Protein AF-A0A518ENL0-F1 (afdb_monomer)

Mean predicted aligned error: 11.36 Å

Foldseek 3Di:
DDDDDDDDDDPPDDDPPDPPLPPPPPPPDDDDDDDDDDPDDDPDPPDAFDDAAADDAPPDPPQFQKAWLNFTQGVVQLVLLLVVLCLQPVPDDSLVSSLVSCVFWRLLLRLLCSVDVPLAVVQVVVVVVQVVCCVVPVDGDPPFAAWDKWKFFCSTVNSVVNSQVQPDDAQDKGDWDGGRQWIKIKGWHDWPADVPGHDHRGIMTIITMTTRGSDDPVCSVVSSVVSLQPTRMYGNDPVCVSSHPVSSVGHDDPPPD

pLDDT: mean 81.44, std 22.87, range [29.78, 98.56]

Solvent-accessible surface area (backbone atoms only — not comparable to full-atom values): 15511 Å² total; per-residue (Å²): 137,83,86,83,79,85,78,83,79,81,86,83,82,81,82,90,72,82,78,81,72,70,74,80,72,82,77,83,75,84,83,78,92,82,90,78,93,67,99,76,71,74,82,76,79,86,68,79,62,68,80,72,47,74,55,66,85,82,77,60,63,91,54,34,33,29,28,41,56,82,37,76,41,46,46,64,67,25,55,68,39,25,64,58,37,39,60,66,47,67,87,57,52,72,63,54,23,36,29,50,26,30,66,75,46,48,47,43,28,47,29,27,44,49,74,40,57,66,43,41,50,54,23,43,58,49,45,50,52,46,53,50,40,33,72,75,71,72,45,76,56,95,84,52,61,72,75,46,76,35,66,35,28,45,80,65,52,30,63,68,58,44,59,57,49,76,80,54,60,68,75,39,69,57,67,87,40,81,45,67,34,25,32,31,38,34,31,37,64,44,64,75,67,58,96,90,58,77,90,52,68,79,43,36,37,30,34,41,33,34,60,34,61,43,45,61,80,96,50,36,67,63,52,23,51,50,33,52,62,65,44,58,52,36,46,54,30,76,89,44,54,86,44,54,57,61,68,62,65,55,41,80,68,79,92,76,120

Sequence (257 aa):
MQETTPRTQDSSAMNRLTSRWIAAGALFAAAGLGGCDDPHAPKASSKSPSPIVRVAPGTYPDDVAFTIGGMPVHKSAIDEFVPLMKLIDPHLSEASHRRAALANVVLPMVAGAALDPEAREQAFQKAQRVLAAVRETGEFPEDAPEANYLTGTWKEVGLIPFKASMEMEPGTYSDLHESPAAWTFFKLIATNVEDGETFTPRTEITIQRYDIPYLPDEASQDLIQSAIDTLPVEIADEAWEHIIPPIVLYKPNPSQQ

Radius of gyration: 23.04 Å; Cα contacts (8 Å, |Δi|>4): 351; chains: 1; bounding box: 73×42×91 Å

Nearest PDB structures (foldseek):
  6zm9-assembly1_A  TM=2.511E-01  e=6.686E-01  unidentified
  8xaw-assembly1_D  TM=3.948E-01  e=3.084E+00  Escherichia coli

Secondary structure (DSSP, 8-state):
----PPPP------------------------------TT-------PPPPPEEPPTTSS-TTEEEEETTEEEEHHHHHTTHHHHHHH-TTS-HHHHHHHHIIIIIHHHHHHHHH-HHHHHHHHHHHHHHHHHHHHHS---TTPPPPEEEEESHHHH-HHHHHHHTT--TTPBP--EEETTEEEEEEEEEESPPTTPPP-TT--EEEEEEEEESS-GGGHHHHHHHHHHHS-EEES-GGGTTTS-HHHHSPPPSTT-

Organism: NCBI:txid2528018

Structure (mmCIF, N/CA/C/O backbone):
data_AF-A0A518ENL0-F1
#
_entry.id   AF-A0A518ENL0-F1
#
loop_
_atom_site.group_PDB
_atom_site.id
_atom_site.type_symbol
_atom_site.label_atom_id
_atom_site.label_alt_id
_atom_site.label_comp_id
_atom_site.label_asym_id
_atom_site.label_entity_id
_atom_site.label_seq_id
_atom_site.pdbx_PDB_ins_code
_atom_site.Cartn_x
_atom_site.Cartn_y
_atom_site.Cartn_z
_atom_site.occupancy
_atom_site.B_iso_or_equiv
_atom_site.auth_seq_id
_atom_site.auth_comp_id
_atom_site.auth_asym_id
_atom_site.auth_atom_id
_atom_site.pdbx_PDB_model_num
ATOM 1 N N . MET A 1 1 ? -14.367 -7.391 62.646 1.00 40.69 1 MET A N 1
ATOM 2 C CA . MET A 1 1 ? -13.126 -8.096 62.269 1.00 40.69 1 MET A CA 1
ATOM 3 C C . MET A 1 1 ? -13.349 -8.707 60.896 1.00 40.69 1 MET A C 1
ATOM 5 O O . MET A 1 1 ? -14.236 -9.534 60.770 1.00 40.69 1 MET A O 1
ATOM 9 N N . GLN A 1 2 ? -12.565 -8.223 59.929 1.00 38.97 2 GLN A N 1
ATOM 10 C CA . GLN A 1 2 ? -12.300 -8.739 58.576 1.00 38.97 2 GLN A CA 1
ATOM 11 C C . GLN A 1 2 ? -13.466 -8.799 57.570 1.00 38.97 2 GLN A C 1
ATOM 13 O O . GLN A 1 2 ? -14.134 -9.813 57.397 1.00 38.97 2 GLN A O 1
ATOM 18 N N . GLU A 1 3 ? -13.610 -7.682 56.849 1.00 38.81 3 GLU A N 1
ATOM 19 C CA . GLU A 1 3 ? -14.135 -7.607 55.482 1.00 38.81 3 GLU A CA 1
ATOM 20 C C . GLU A 1 3 ? -13.213 -8.385 54.529 1.00 38.81 3 GLU A C 1
ATOM 22 O O . GLU A 1 3 ? -11.989 -8.260 54.588 1.00 38.81 3 GLU A O 1
ATOM 27 N N . THR A 1 4 ? -13.800 -9.202 53.657 1.00 47.84 4 THR A N 1
ATOM 28 C CA . THR A 1 4 ? -13.099 -9.929 52.593 1.00 47.84 4 THR A CA 1
ATOM 29 C C . THR A 1 4 ? -13.429 -9.277 51.256 1.00 47.84 4 THR A C 1
ATOM 31 O O . THR A 1 4 ? -14.511 -9.453 50.704 1.00 47.84 4 THR A O 1
ATOM 34 N N . THR A 1 5 ? -12.488 -8.491 50.743 1.00 50.72 5 THR A N 1
ATOM 35 C CA . THR A 1 5 ? -12.541 -7.892 49.406 1.00 50.72 5 THR A CA 1
ATOM 36 C C . THR A 1 5 ? -12.158 -8.941 48.354 1.00 50.72 5 THR A C 1
ATOM 38 O O . THR A 1 5 ? -11.143 -9.622 48.535 1.00 50.72 5 THR A O 1
ATOM 41 N N . PRO A 1 6 ? -12.904 -9.093 47.244 1.00 48.06 6 PRO A N 1
ATOM 42 C CA . PRO A 1 6 ? -12.490 -9.958 46.152 1.00 48.06 6 PRO A CA 1
ATOM 43 C C . PRO A 1 6 ? -11.353 -9.312 45.352 1.00 48.06 6 PRO A C 1
ATOM 45 O O . PRO A 1 6 ? -11.349 -8.122 45.041 1.00 48.06 6 PRO A O 1
ATOM 48 N N . ARG A 1 7 ? -10.363 -10.150 45.063 1.00 39.31 7 ARG A N 1
ATOM 49 C CA . ARG A 1 7 ? -9.103 -9.864 44.384 1.00 39.31 7 ARG A CA 1
ATOM 50 C C . ARG A 1 7 ? -9.364 -9.640 42.892 1.00 39.31 7 ARG A C 1
ATOM 52 O O . ARG A 1 7 ? -9.796 -10.563 42.208 1.00 39.31 7 ARG A O 1
ATOM 59 N N . THR A 1 8 ? -9.086 -8.435 42.402 1.00 37.28 8 THR A N 1
ATOM 60 C CA . THR A 1 8 ? -9.062 -8.104 40.972 1.00 37.28 8 THR A CA 1
ATOM 61 C C . THR A 1 8 ? -8.064 -9.019 40.268 1.00 37.28 8 THR A C 1
ATOM 63 O O . THR A 1 8 ? -6.883 -9.052 40.618 1.00 37.28 8 THR A O 1
ATOM 66 N N . GLN A 1 9 ? -8.563 -9.815 39.327 1.00 37.91 9 GLN A N 1
ATOM 67 C CA . GLN A 1 9 ? -7.768 -10.739 38.536 1.00 37.91 9 GLN A CA 1
ATOM 68 C C . GLN A 1 9 ? -7.135 -9.954 37.383 1.00 37.91 9 GLN A C 1
ATOM 70 O O . GLN A 1 9 ? -7.815 -9.434 36.501 1.00 37.91 9 GLN A O 1
ATOM 75 N N . ASP A 1 10 ? -5.820 -9.823 37.479 1.00 31.58 10 ASP A N 1
ATOM 76 C CA . ASP A 1 10 ? -4.920 -9.154 36.552 1.00 31.58 10 ASP A CA 1
ATOM 77 C C . ASP A 1 10 ? -5.032 -9.797 35.157 1.00 31.58 10 ASP A C 1
ATOM 79 O O . ASP A 1 10 ? -4.588 -10.926 34.936 1.00 31.58 10 ASP A O 1
ATOM 83 N N . SER A 1 11 ? -5.690 -9.106 34.222 1.00 36.12 11 SER A N 1
ATOM 84 C CA . SER A 1 11 ? -5.821 -9.514 32.816 1.00 36.12 11 SER A CA 1
ATOM 85 C C . SER A 1 11 ? -4.594 -9.053 32.031 1.00 36.12 11 SER A C 1
ATOM 87 O O . SER A 1 11 ? -4.683 -8.269 31.094 1.00 36.12 11 SER A O 1
ATOM 89 N N . SER A 1 12 ? -3.428 -9.540 32.448 1.00 33.47 12 SER A N 1
ATOM 90 C CA . SER A 1 12 ? -2.136 -9.281 31.811 1.00 33.47 12 SER A CA 1
ATOM 91 C C . SER A 1 12 ? -1.636 -10.553 31.122 1.00 33.47 12 SER A C 1
ATOM 93 O O . SER A 1 12 ? -0.574 -11.077 31.447 1.00 33.47 12 SER A O 1
ATOM 95 N N . ALA A 1 13 ? -2.430 -11.104 30.202 1.00 38.38 13 ALA A N 1
ATOM 96 C CA . ALA A 1 13 ? -2.022 -12.221 29.351 1.00 38.38 13 ALA A CA 1
ATOM 97 C C . ALA A 1 13 ? -2.886 -12.282 28.083 1.00 38.38 13 ALA A C 1
ATOM 99 O O . ALA A 1 13 ? -3.794 -13.098 27.985 1.00 38.38 13 ALA A O 1
ATOM 100 N N . MET A 1 14 ? -2.600 -11.428 27.098 1.00 32.19 14 MET A N 1
ATOM 101 C CA . MET A 1 14 ? -3.102 -11.611 25.735 1.00 32.19 14 MET A CA 1
ATOM 102 C C . MET A 1 14 ? -1.988 -11.337 24.722 1.00 32.19 14 MET A C 1
ATOM 104 O O . MET A 1 14 ? -1.491 -10.225 24.580 1.00 32.19 14 MET A O 1
ATOM 108 N N . ASN A 1 15 ? -1.587 -12.435 24.081 1.00 30.59 15 ASN A N 1
ATOM 109 C CA . ASN A 1 15 ? -1.079 -12.567 22.720 1.00 30.59 15 ASN A CA 1
ATOM 110 C C . ASN A 1 15 ? 0.058 -11.639 22.281 1.00 30.59 15 ASN A C 1
ATOM 112 O O . ASN A 1 15 ? -0.114 -10.717 21.493 1.00 30.59 15 ASN A O 1
ATOM 116 N N . ARG A 1 16 ? 1.281 -12.028 22.658 1.00 32.41 16 ARG A N 1
ATOM 117 C CA . ARG A 1 16 ? 2.468 -11.764 21.834 1.00 32.41 16 ARG A CA 1
ATOM 118 C C . ARG A 1 16 ? 2.517 -12.786 20.695 1.00 32.41 16 ARG A C 1
ATOM 120 O O . ARG A 1 16 ? 3.258 -13.761 20.776 1.00 32.41 16 ARG A O 1
ATOM 127 N N . LEU A 1 17 ? 1.717 -12.569 19.654 1.00 32.25 17 LEU A N 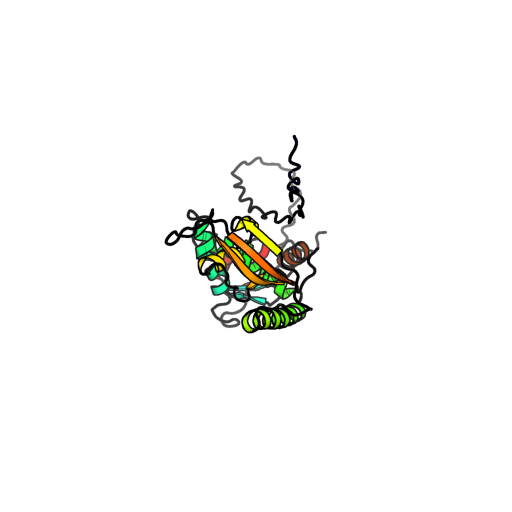1
ATOM 128 C CA . LEU A 1 17 ? 1.974 -13.141 18.334 1.00 32.25 17 LEU A CA 1
ATOM 129 C C . LEU A 1 17 ? 2.800 -12.117 17.560 1.00 32.25 17 LEU A C 1
ATOM 131 O O . LEU A 1 17 ? 2.354 -11.030 17.205 1.00 32.25 17 LEU A O 1
ATOM 135 N N . THR A 1 18 ? 4.075 -12.449 17.425 1.00 33.50 18 THR A N 1
ATOM 136 C CA . THR A 1 18 ? 5.112 -11.672 16.763 1.00 33.50 18 THR A CA 1
ATOM 137 C C . THR A 1 18 ? 4.803 -11.517 15.276 1.00 33.50 18 THR A C 1
ATOM 139 O O . THR A 1 18 ? 5.202 -12.358 14.473 1.00 33.50 18 THR A O 1
ATOM 142 N N . SER A 1 19 ? 4.137 -10.424 14.904 1.00 31.02 19 SER A N 1
ATOM 143 C CA . SER A 1 19 ? 4.090 -9.959 13.517 1.00 31.02 19 SER A CA 1
ATOM 144 C C . SER A 1 19 ? 5.464 -9.403 13.154 1.00 31.02 19 SER A C 1
ATOM 146 O O . SER A 1 19 ? 5.821 -8.280 13.507 1.00 31.02 19 SER A O 1
ATOM 148 N N . ARG A 1 20 ? 6.283 -10.233 12.504 1.00 33.94 20 ARG A N 1
ATOM 149 C CA . ARG A 1 20 ? 7.574 -9.838 11.935 1.00 33.94 20 ARG A CA 1
ATOM 150 C C . ARG A 1 20 ? 7.341 -9.021 10.661 1.00 33.94 20 ARG A C 1
ATOM 152 O O . ARG A 1 20 ? 7.624 -9.481 9.565 1.00 33.94 20 ARG A O 1
ATOM 159 N N . TRP A 1 21 ? 6.886 -7.784 10.815 1.00 33.81 21 TRP A N 1
ATOM 160 C CA . TRP A 1 21 ? 7.149 -6.743 9.825 1.00 33.81 21 TRP A CA 1
ATOM 161 C C . TRP A 1 21 ? 8.566 -6.230 10.082 1.00 33.81 21 TRP A C 1
ATOM 163 O O . TRP A 1 21 ? 8.778 -5.214 10.738 1.00 33.81 21 TRP A O 1
ATOM 173 N N . ILE A 1 22 ? 9.575 -6.984 9.635 1.00 33.97 22 ILE A N 1
ATOM 174 C CA . ILE A 1 22 ? 10.903 -6.393 9.481 1.00 33.97 22 ILE A CA 1
ATOM 175 C C . ILE A 1 22 ? 10.785 -5.505 8.252 1.00 33.97 22 ILE A C 1
ATOM 177 O O . ILE A 1 22 ? 10.769 -5.991 7.126 1.00 33.97 22 ILE A O 1
ATOM 181 N N . ALA A 1 23 ? 10.663 -4.200 8.496 1.00 36.94 23 ALA A N 1
ATOM 182 C CA . ALA A 1 23 ? 10.926 -3.185 7.497 1.00 36.94 23 ALA A CA 1
ATOM 183 C C . ALA A 1 23 ? 12.228 -3.568 6.785 1.00 36.94 23 ALA A C 1
ATOM 185 O O . ALA A 1 23 ? 13.292 -3.591 7.412 1.00 36.94 23 ALA A O 1
ATOM 186 N N . ALA A 1 24 ? 12.137 -3.921 5.503 1.00 33.72 24 ALA A N 1
ATOM 187 C CA . ALA A 1 24 ? 13.297 -4.070 4.648 1.00 33.72 24 ALA A CA 1
ATOM 188 C C . ALA A 1 24 ? 13.966 -2.694 4.594 1.00 33.72 24 ALA A C 1
ATOM 190 O O . ALA A 1 24 ? 13.568 -1.803 3.848 1.00 33.72 24 ALA A O 1
ATOM 191 N N . GLY A 1 25 ? 14.925 -2.485 5.496 1.00 29.78 25 GLY A N 1
ATOM 192 C CA . GLY A 1 25 ? 15.725 -1.282 5.550 1.00 29.78 25 GLY A CA 1
ATOM 193 C C . GLY A 1 25 ? 16.429 -1.134 4.214 1.00 29.78 25 GLY A C 1
ATOM 194 O O . GLY A 1 25 ? 17.298 -1.937 3.878 1.00 29.78 25 GLY A O 1
ATOM 195 N N . ALA A 1 26 ? 16.049 -0.106 3.459 1.00 35.41 26 ALA A N 1
ATOM 196 C CA . ALA A 1 26 ? 16.799 0.354 2.308 1.00 35.41 26 ALA A CA 1
ATOM 197 C C . ALA A 1 26 ? 18.189 0.791 2.793 1.00 35.41 26 ALA A C 1
ATOM 199 O O . ALA A 1 26 ? 18.403 1.920 3.237 1.00 35.41 26 ALA A O 1
ATOM 200 N N . LEU A 1 27 ? 19.135 -0.145 2.758 1.00 33.25 27 LEU A N 1
ATOM 201 C CA . LEU A 1 27 ? 20.534 0.084 3.066 1.00 33.25 27 LEU A CA 1
ATOM 202 C C . LEU A 1 27 ? 21.160 0.827 1.876 1.00 33.25 27 LEU A C 1
ATOM 204 O O . LEU A 1 27 ? 21.750 0.227 0.982 1.00 33.25 27 LEU A O 1
ATOM 208 N N . PHE A 1 28 ? 21.024 2.153 1.840 1.00 35.75 28 PHE A N 1
ATOM 209 C CA . PHE A 1 28 ? 21.857 2.992 0.979 1.00 35.75 28 PHE A CA 1
ATOM 210 C C . PHE A 1 28 ? 23.265 3.065 1.584 1.00 35.75 28 PHE A C 1
ATOM 212 O O . PHE A 1 28 ? 23.610 4.000 2.304 1.00 35.75 28 PHE A O 1
ATOM 219 N N . ALA A 1 29 ? 24.085 2.049 1.314 1.00 35.34 29 ALA A N 1
ATOM 220 C CA . ALA A 1 29 ? 25.513 2.099 1.588 1.00 35.34 29 ALA A CA 1
ATOM 221 C C . ALA A 1 29 ? 26.220 2.852 0.453 1.00 35.34 29 ALA A C 1
ATOM 223 O O . ALA A 1 29 ? 26.358 2.360 -0.666 1.00 35.34 29 ALA A O 1
ATOM 224 N N . ALA A 1 30 ? 26.676 4.064 0.761 1.00 44.31 30 ALA A N 1
ATOM 225 C CA . ALA A 1 30 ? 27.671 4.774 -0.023 1.00 44.31 30 ALA A CA 1
ATOM 226 C C . ALA A 1 30 ? 29.001 4.000 0.029 1.00 44.31 30 ALA A C 1
ATOM 228 O O . ALA A 1 30 ? 29.606 3.884 1.094 1.00 44.31 30 ALA A O 1
ATOM 229 N N . ALA A 1 31 ? 29.469 3.486 -1.110 1.00 40.59 31 ALA A N 1
ATOM 230 C CA . ALA A 1 31 ? 30.818 2.943 -1.244 1.00 40.59 31 ALA A CA 1
ATOM 231 C C . ALA A 1 31 ? 31.692 3.945 -2.002 1.00 40.59 31 ALA A C 1
ATOM 233 O O . ALA A 1 31 ? 31.536 4.168 -3.203 1.00 40.59 31 ALA A O 1
ATOM 234 N N . GLY A 1 32 ? 32.583 4.580 -1.243 1.00 34.50 32 GLY A N 1
ATOM 235 C CA . GLY A 1 32 ? 33.645 5.434 -1.740 1.00 34.50 32 GLY A CA 1
ATOM 236 C C . GLY A 1 32 ? 34.821 4.646 -2.324 1.00 34.50 32 GLY A C 1
ATOM 237 O O . GLY A 1 32 ? 35.101 3.510 -1.956 1.00 34.50 32 GLY A O 1
ATOM 238 N N . LEU A 1 33 ? 35.487 5.341 -3.239 1.00 44.50 33 LEU A N 1
ATOM 239 C CA . LEU A 1 33 ? 36.811 5.149 -3.828 1.00 44.50 33 LEU A CA 1
ATOM 240 C C . LEU A 1 33 ? 37.842 4.405 -2.955 1.00 44.50 33 LEU A C 1
ATOM 242 O O . LEU A 1 33 ? 38.143 4.819 -1.838 1.00 44.50 33 LEU A O 1
ATOM 246 N N . GLY A 1 34 ? 38.491 3.402 -3.552 1.00 36.75 34 GLY A N 1
ATOM 247 C CA . GLY A 1 34 ? 39.720 2.784 -3.052 1.00 36.75 34 GLY A CA 1
ATOM 248 C C . GLY A 1 34 ? 40.232 1.727 -4.030 1.00 36.75 34 GLY A C 1
ATOM 249 O O . GLY A 1 34 ? 39.756 0.598 -4.023 1.00 36.75 34 GLY A O 1
ATOM 250 N N . GLY A 1 35 ? 41.157 2.112 -4.912 1.00 40.16 35 GLY A N 1
ATOM 251 C CA . GLY A 1 35 ? 41.806 1.208 -5.862 1.00 40.16 35 GLY A CA 1
ATOM 252 C C . GLY A 1 35 ? 42.997 0.462 -5.258 1.00 40.16 35 GLY A C 1
ATOM 253 O O . GLY A 1 35 ? 43.757 1.044 -4.489 1.00 40.16 35 GLY A O 1
ATOM 254 N N . CYS A 1 36 ? 43.178 -0.787 -5.689 1.00 43.09 36 CYS A N 1
ATOM 255 C CA . CYS A 1 36 ? 44.455 -1.495 -5.783 1.00 43.09 36 CYS A CA 1
ATOM 256 C C . CYS A 1 36 ? 44.376 -2.425 -7.008 1.00 43.09 36 CYS A C 1
ATOM 258 O O . CYS A 1 36 ? 43.459 -3.238 -7.102 1.00 43.09 36 CYS A O 1
ATOM 260 N N . ASP A 1 37 ? 45.310 -2.255 -7.947 1.00 43.34 37 ASP A N 1
ATOM 261 C CA . ASP A 1 37 ? 45.511 -3.101 -9.129 1.00 43.34 37 ASP A CA 1
ATOM 262 C C . ASP A 1 37 ? 45.911 -4.527 -8.725 1.00 43.34 37 ASP A C 1
ATOM 264 O O . ASP A 1 37 ? 46.904 -4.716 -8.021 1.00 43.34 37 ASP A O 1
ATOM 268 N N . ASP A 1 38 ? 45.176 -5.525 -9.222 1.00 50.84 38 ASP A N 1
ATOM 269 C CA . ASP A 1 38 ? 45.493 -6.947 -9.072 1.00 50.84 38 ASP A CA 1
ATOM 270 C C . ASP A 1 38 ? 45.633 -7.595 -10.473 1.00 50.84 38 ASP A C 1
ATOM 272 O O . ASP A 1 38 ? 44.644 -7.698 -11.209 1.00 50.84 38 ASP A O 1
ATOM 276 N N . PRO A 1 39 ? 46.842 -8.006 -10.914 1.00 50.78 39 PRO A N 1
ATOM 277 C CA . PRO A 1 39 ? 47.103 -8.429 -12.295 1.00 50.78 39 PRO A CA 1
ATOM 278 C C . PRO A 1 39 ? 46.684 -9.879 -12.618 1.00 50.78 39 PRO A C 1
ATOM 280 O O . PRO A 1 39 ? 47.045 -10.403 -13.674 1.00 50.78 39 PRO A O 1
ATOM 283 N N . HIS A 1 40 ? 45.899 -10.536 -11.757 1.00 48.25 40 HIS A N 1
ATOM 284 C CA . HIS A 1 40 ? 45.418 -11.911 -11.966 1.00 48.25 40 HIS A CA 1
ATOM 285 C C . HIS A 1 40 ? 43.889 -12.074 -11.958 1.00 48.25 40 HIS A C 1
ATOM 287 O O . HIS A 1 40 ? 43.385 -13.183 -11.772 1.00 48.25 40 HIS A O 1
ATOM 293 N N . ALA A 1 41 ? 43.136 -11.007 -12.242 1.00 45.94 41 ALA A N 1
ATOM 294 C CA . ALA A 1 41 ? 41.683 -11.089 -12.356 1.00 45.94 41 ALA A CA 1
ATOM 295 C C . ALA A 1 41 ? 41.249 -12.100 -13.450 1.00 45.94 41 ALA A C 1
ATOM 297 O O . ALA A 1 41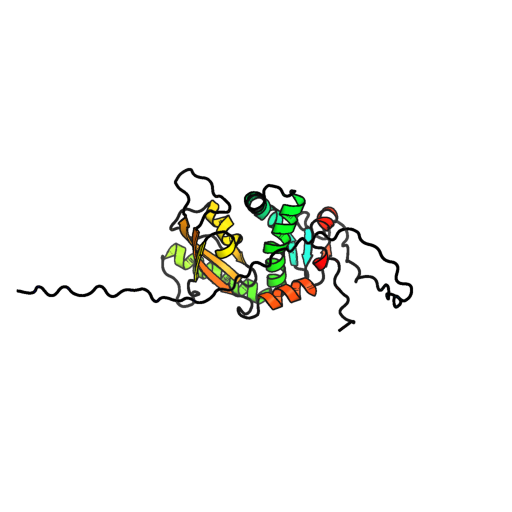 ? 41.628 -11.950 -14.621 1.00 45.94 41 ALA A O 1
ATOM 298 N N . PRO A 1 42 ? 40.446 -13.134 -13.119 1.00 45.75 42 PRO A N 1
ATOM 299 C CA . PRO A 1 42 ? 39.854 -14.008 -14.123 1.00 45.75 42 PRO A CA 1
ATOM 300 C C . PRO A 1 42 ? 38.993 -13.158 -15.058 1.00 45.75 42 PRO A C 1
ATOM 302 O O . PRO A 1 42 ? 38.242 -12.297 -14.603 1.00 45.75 42 PRO A O 1
ATOM 305 N N . LYS A 1 43 ? 39.126 -13.383 -16.372 1.00 40.19 43 LYS A N 1
ATOM 306 C CA . LYS A 1 43 ? 38.379 -12.666 -17.415 1.00 40.19 43 LYS A CA 1
ATOM 307 C C . LYS A 1 43 ? 36.896 -12.617 -17.046 1.00 40.19 43 LYS A C 1
ATOM 309 O O . LYS A 1 43 ? 36.198 -13.622 -17.180 1.00 40.19 43 LYS A O 1
ATOM 314 N N . ALA A 1 44 ? 36.434 -11.447 -16.609 1.00 38.97 44 ALA A N 1
ATOM 315 C CA . ALA A 1 44 ? 35.024 -11.166 -16.428 1.00 38.97 44 ALA A CA 1
ATOM 316 C C . ALA A 1 44 ? 34.338 -11.443 -17.767 1.00 38.97 44 ALA A C 1
ATOM 318 O O . ALA A 1 44 ? 34.595 -10.773 -18.771 1.00 38.97 44 ALA A O 1
ATOM 319 N N . SER A 1 45 ? 33.525 -12.498 -17.805 1.00 37.66 45 SER A N 1
ATOM 320 C CA . SER A 1 45 ? 32.646 -12.764 -18.931 1.00 37.66 45 SER A CA 1
ATOM 321 C C . SER A 1 45 ? 31.628 -11.630 -18.949 1.00 37.66 45 SER A C 1
ATOM 323 O O . SER A 1 45 ? 30.639 -11.658 -18.224 1.00 37.66 45 SER A O 1
ATOM 325 N N . SER A 1 46 ? 31.933 -10.593 -19.729 1.00 40.56 46 SER A N 1
ATOM 326 C CA . SER A 1 46 ? 31.003 -9.535 -20.105 1.00 40.56 46 SER A CA 1
ATOM 327 C C . SER A 1 46 ? 29.857 -10.186 -20.873 1.00 40.56 46 SER A C 1
ATOM 329 O O . SER A 1 46 ? 29.935 -10.403 -22.083 1.00 40.56 46 SER A O 1
ATOM 331 N N . LYS A 1 47 ? 28.827 -10.609 -20.146 1.00 43.56 47 LYS A N 1
ATOM 332 C CA . LYS A 1 47 ? 27.547 -11.011 -20.713 1.00 43.56 47 LYS A CA 1
ATOM 333 C C . LYS A 1 47 ? 26.551 -9.935 -20.338 1.00 43.56 47 LYS A C 1
ATOM 335 O O . LYS A 1 47 ? 26.281 -9.713 -19.161 1.00 43.56 47 LYS A O 1
ATOM 340 N N . SER A 1 48 ? 26.084 -9.242 -21.367 1.00 42.91 48 SER A N 1
ATOM 341 C CA . SER A 1 48 ? 25.133 -8.149 -21.266 1.00 42.91 48 SER A CA 1
ATOM 342 C C . SER A 1 48 ? 23.865 -8.595 -20.526 1.00 42.91 48 SER A C 1
ATOM 344 O O . SER A 1 48 ? 23.416 -9.726 -20.742 1.00 42.91 48 SER A O 1
ATOM 346 N N . PRO A 1 49 ? 23.294 -7.734 -19.664 1.00 45.56 49 PRO A N 1
ATOM 347 C CA . PRO A 1 49 ? 21.986 -7.978 -19.066 1.00 45.56 49 PRO A CA 1
ATOM 348 C C . PRO A 1 49 ? 20.948 -8.225 -20.167 1.00 45.56 49 PRO A C 1
ATOM 350 O O . PRO A 1 49 ? 21.091 -7.715 -21.284 1.00 45.56 49 PRO A O 1
ATOM 353 N N . SER A 1 50 ? 19.927 -9.033 -19.864 1.00 48.22 50 SER A N 1
ATOM 354 C CA . SER A 1 50 ? 18.803 -9.267 -20.776 1.00 48.22 50 SER A CA 1
ATOM 355 C C . SER A 1 50 ? 18.257 -7.925 -21.284 1.00 48.22 50 SER A C 1
ATOM 357 O O . SER A 1 50 ? 18.145 -6.988 -20.491 1.00 48.22 50 SER A O 1
ATOM 359 N N . PRO A 1 51 ? 17.965 -7.791 -22.590 1.00 51.81 51 PRO A N 1
ATOM 360 C CA . PRO A 1 51 ? 17.588 -6.507 -23.159 1.00 51.81 51 PRO A CA 1
ATOM 361 C C . PRO A 1 51 ? 16.274 -6.025 -22.542 1.00 51.81 51 PRO A C 1
ATOM 363 O O . PRO A 1 51 ? 15.268 -6.730 -22.583 1.00 51.81 51 PRO A O 1
ATOM 366 N N . ILE A 1 52 ? 16.296 -4.811 -21.992 1.00 58.09 52 ILE A N 1
ATOM 367 C CA . ILE A 1 52 ? 15.088 -4.074 -21.621 1.00 58.09 52 ILE A CA 1
ATOM 368 C C . ILE A 1 52 ? 14.262 -3.900 -22.898 1.00 58.09 52 ILE A C 1
ATOM 370 O O . ILE A 1 52 ? 14.745 -3.323 -23.877 1.00 58.09 52 ILE A O 1
ATOM 374 N N . VAL A 1 53 ? 13.029 -4.405 -22.903 1.00 66.06 53 VAL A N 1
ATOM 375 C CA . VAL A 1 53 ? 12.110 -4.205 -24.025 1.00 66.06 53 VAL A CA 1
ATOM 376 C C . VAL A 1 53 ? 11.510 -2.810 -23.883 1.00 66.06 53 VAL A C 1
ATOM 378 O O . VAL A 1 53 ? 10.739 -2.532 -22.966 1.00 66.06 53 VAL A O 1
ATOM 381 N N . ARG A 1 54 ? 11.914 -1.907 -24.778 1.00 67.81 54 ARG A N 1
ATOM 382 C CA . ARG A 1 54 ? 11.296 -0.587 -24.933 1.00 67.81 54 ARG A CA 1
ATOM 383 C C . ARG A 1 54 ? 10.162 -0.717 -25.933 1.00 67.81 54 ARG A C 1
ATOM 385 O O . ARG A 1 54 ? 10.375 -1.205 -27.044 1.00 67.81 54 ARG A O 1
ATOM 392 N N . VAL A 1 55 ? 8.970 -0.303 -25.534 1.00 70.00 55 VAL A N 1
ATOM 393 C CA . VAL A 1 55 ? 7.784 -0.389 -26.387 1.00 70.00 55 VAL A CA 1
ATOM 394 C C . VAL A 1 55 ? 7.599 0.938 -27.121 1.00 70.00 55 VAL A C 1
ATOM 396 O O . VAL A 1 55 ? 7.980 1.995 -26.622 1.00 70.00 55 VAL A O 1
ATOM 399 N N . ALA A 1 56 ? 7.064 0.895 -28.343 1.00 60.59 56 ALA A N 1
ATOM 400 C CA . ALA A 1 56 ? 6.843 2.103 -29.130 1.00 60.59 56 ALA A CA 1
ATOM 401 C C . ALA A 1 56 ? 5.872 3.072 -28.410 1.00 60.59 56 ALA A C 1
ATOM 403 O O . ALA A 1 56 ? 4.867 2.607 -27.849 1.00 60.59 56 ALA A O 1
ATOM 404 N N . PRO A 1 57 ? 6.118 4.399 -28.465 1.00 58.44 57 PRO A N 1
ATOM 405 C CA . PRO A 1 57 ? 5.212 5.402 -27.904 1.00 58.44 57 PRO A CA 1
ATOM 406 C C . PRO A 1 57 ? 3.771 5.224 -28.408 1.00 58.44 57 PRO A C 1
ATOM 408 O O . PRO A 1 57 ? 3.556 5.015 -29.602 1.00 58.44 57 PRO A O 1
ATOM 411 N N . GLY A 1 58 ? 2.788 5.310 -27.504 1.00 61.19 58 GLY A N 1
ATOM 412 C CA . GLY A 1 58 ? 1.357 5.154 -27.815 1.00 61.19 58 GLY A CA 1
ATOM 413 C C . GLY A 1 58 ? 0.797 3.731 -27.680 1.00 61.19 58 GLY A C 1
ATOM 414 O O . GLY A 1 58 ? -0.380 3.520 -27.959 1.00 61.19 58 GLY A O 1
ATOM 415 N N . THR A 1 59 ? 1.607 2.759 -27.245 1.00 75.56 59 THR A N 1
ATOM 416 C CA . THR A 1 59 ? 1.129 1.388 -26.966 1.00 75.56 59 THR A CA 1
ATOM 417 C C . THR A 1 59 ? 0.376 1.290 -25.636 1.00 75.56 59 THR A C 1
ATOM 419 O O . THR A 1 59 ? -0.565 0.511 -25.511 1.00 75.56 59 THR A O 1
ATOM 422 N N . TYR A 1 60 ? 0.759 2.112 -24.658 1.00 84.06 60 TYR A N 1
ATOM 423 C CA . TYR A 1 60 ? 0.124 2.197 -23.346 1.00 84.06 60 TYR A CA 1
ATOM 424 C C . TYR A 1 60 ? -0.500 3.586 -23.137 1.00 84.06 60 TYR A C 1
ATOM 426 O O . TYR A 1 60 ? -0.044 4.547 -23.763 1.00 84.06 60 TYR A O 1
ATOM 434 N N . PRO A 1 61 ? -1.521 3.717 -22.266 1.00 86.38 61 PRO A N 1
ATOM 435 C CA . PRO A 1 61 ? -2.023 5.020 -21.836 1.00 86.38 61 PRO A CA 1
ATOM 436 C C . PRO A 1 61 ? -0.914 5.899 -21.245 1.00 86.38 61 PRO A C 1
ATOM 438 O O . PRO A 1 61 ? -0.007 5.385 -20.593 1.00 86.38 61 PRO A O 1
ATOM 441 N N . ASP A 1 62 ? -1.040 7.221 -21.386 1.00 88.94 62 ASP A N 1
ATOM 442 C CA . ASP A 1 62 ? -0.032 8.197 -20.933 1.00 88.94 62 ASP A CA 1
ATOM 443 C C . ASP A 1 62 ? 0.299 8.106 -19.434 1.00 88.94 62 ASP A C 1
ATOM 445 O O . ASP A 1 62 ? 1.378 8.519 -19.013 1.00 88.94 62 ASP A O 1
ATOM 449 N N . ASP A 1 63 ? -0.608 7.572 -18.615 1.00 93.69 63 ASP A N 1
ATOM 450 C CA . ASP A 1 63 ? -0.399 7.395 -17.175 1.00 93.69 63 ASP A CA 1
ATOM 451 C C . ASP A 1 63 ? 0.406 6.128 -16.824 1.00 93.69 63 ASP A C 1
ATOM 453 O O . ASP A 1 63 ? 0.770 5.937 -15.671 1.00 93.69 63 ASP A O 1
ATOM 457 N N . VAL A 1 64 ? 0.735 5.256 -17.780 1.00 94.81 64 VAL A N 1
ATOM 458 C CA . VAL A 1 64 ? 1.558 4.064 -17.516 1.00 94.81 64 VAL A CA 1
ATOM 459 C C . VAL A 1 64 ? 3.040 4.433 -17.587 1.00 94.81 64 VAL A C 1
ATOM 461 O O . VAL A 1 64 ? 3.523 4.932 -18.601 1.00 94.81 64 VAL A O 1
ATOM 464 N N . ALA A 1 65 ? 3.783 4.187 -16.507 1.00 93.88 65 ALA A N 1
ATOM 465 C CA . ALA A 1 65 ? 5.233 4.382 -16.466 1.00 93.88 65 ALA A CA 1
ATOM 466 C C . ALA A 1 65 ? 5.974 3.184 -17.084 1.00 93.88 65 ALA A C 1
ATOM 468 O O . ALA A 1 65 ? 6.870 3.340 -17.916 1.00 93.88 65 ALA A O 1
ATOM 469 N N . PHE A 1 66 ? 5.592 1.976 -16.679 1.00 94.31 66 PHE A N 1
ATOM 470 C CA . PHE A 1 66 ? 6.146 0.709 -17.156 1.00 94.31 66 PHE A CA 1
ATOM 471 C C . PHE A 1 66 ? 5.174 -0.435 -16.842 1.00 94.31 66 PHE A C 1
ATOM 473 O O . PHE A 1 66 ? 4.162 -0.219 -16.175 1.00 94.31 66 PHE A O 1
ATOM 480 N N . THR A 1 67 ? 5.465 -1.647 -17.306 1.00 93.19 67 THR A N 1
ATOM 481 C CA . THR A 1 67 ? 4.719 -2.857 -16.934 1.00 93.19 67 THR A CA 1
ATOM 482 C C . THR A 1 67 ? 5.621 -3.876 -16.249 1.00 93.19 67 THR A C 1
ATOM 484 O O . THR A 1 67 ? 6.828 -3.906 -16.492 1.00 93.19 67 THR A O 1
ATOM 487 N N . ILE A 1 68 ? 5.042 -4.714 -15.387 1.00 91.06 68 ILE A N 1
ATOM 488 C CA . ILE A 1 68 ? 5.706 -5.876 -14.787 1.00 91.06 68 ILE A CA 1
ATOM 489 C C . ILE A 1 68 ? 4.816 -7.108 -14.949 1.00 91.06 68 ILE A C 1
ATOM 491 O O . ILE A 1 68 ? 3.662 -7.110 -14.534 1.00 91.06 68 ILE A O 1
ATOM 495 N N . GLY A 1 69 ? 5.313 -8.146 -15.624 1.00 89.31 69 GLY A N 1
ATOM 496 C CA . GLY A 1 69 ? 4.495 -9.316 -15.962 1.00 89.31 69 GLY A CA 1
ATOM 497 C C . GLY A 1 69 ? 3.277 -8.972 -16.827 1.00 89.31 69 GLY A C 1
ATOM 498 O O . GLY A 1 69 ? 2.264 -9.656 -16.748 1.00 89.31 69 GLY A O 1
ATOM 499 N N . GLY A 1 70 ? 3.347 -7.884 -17.605 1.00 89.25 70 GLY A N 1
ATOM 500 C CA . GLY A 1 70 ? 2.217 -7.345 -18.370 1.00 89.25 70 GLY A CA 1
ATOM 501 C C . GLY A 1 70 ? 1.222 -6.506 -17.554 1.00 89.25 70 GLY A C 1
ATOM 502 O O . GLY A 1 70 ? 0.325 -5.908 -18.144 1.00 89.25 70 GLY A O 1
ATOM 503 N N . MET A 1 71 ? 1.386 -6.399 -16.231 1.00 91.62 71 MET A N 1
ATOM 504 C CA . MET A 1 71 ? 0.551 -5.538 -15.388 1.00 91.62 71 MET A CA 1
ATOM 505 C C . MET A 1 71 ? 1.053 -4.088 -15.422 1.00 91.62 71 MET A C 1
ATOM 507 O O . MET A 1 71 ? 2.252 -3.864 -15.227 1.00 91.62 71 MET A O 1
ATOM 511 N N . PRO A 1 72 ? 0.179 -3.092 -15.657 1.00 94.25 72 PRO A N 1
ATOM 512 C CA . PRO A 1 72 ? 0.585 -1.695 -15.749 1.00 94.25 72 PRO A CA 1
ATOM 513 C C . PRO A 1 72 ? 0.939 -1.107 -14.380 1.00 94.25 72 PRO A C 1
ATOM 515 O O . PRO A 1 72 ? 0.205 -1.260 -13.405 1.00 94.25 72 PRO A O 1
ATOM 518 N N . VAL A 1 73 ? 2.046 -0.369 -14.329 1.00 95.62 73 VAL A N 1
ATOM 519 C CA . VAL A 1 73 ? 2.433 0.471 -13.194 1.00 95.62 73 VAL A CA 1
ATOM 520 C C . VAL A 1 73 ? 2.143 1.925 -13.548 1.00 95.62 73 VAL A C 1
ATOM 522 O O . VAL A 1 73 ? 2.791 2.515 -14.416 1.00 95.62 73 VAL A O 1
ATOM 525 N N . HIS A 1 74 ? 1.152 2.496 -12.870 1.00 95.81 74 HIS A N 1
ATOM 526 C CA . HIS A 1 74 ? 0.665 3.849 -13.115 1.00 95.81 74 HIS A CA 1
ATOM 527 C C . HIS A 1 74 ? 1.508 4.915 -12.401 1.00 95.81 74 HIS A C 1
ATOM 529 O O . HIS A 1 74 ? 1.901 4.743 -11.246 1.00 95.81 74 HIS A O 1
ATOM 535 N N . LYS A 1 75 ? 1.747 6.046 -13.071 1.00 97.12 75 LYS A N 1
ATOM 536 C CA . LYS A 1 75 ? 2.440 7.222 -12.523 1.00 97.12 75 LYS A CA 1
ATOM 537 C C . LYS A 1 75 ? 1.642 7.810 -11.368 1.00 97.12 75 LYS A C 1
ATOM 539 O O . LYS A 1 75 ? 2.197 8.056 -10.301 1.00 97.12 75 LYS A O 1
ATOM 544 N N . SER A 1 76 ? 0.332 7.950 -11.567 1.00 97.06 76 SER A N 1
ATOM 545 C CA . SER A 1 76 ? -0.623 8.402 -10.553 1.00 97.06 76 SER A CA 1
ATOM 546 C C . SER A 1 76 ? -0.570 7.572 -9.263 1.00 97.06 76 SER A C 1
ATOM 548 O O . SER A 1 76 ? -0.516 8.143 -8.177 1.00 97.06 76 SER A O 1
ATOM 550 N N . ALA A 1 77 ? -0.485 6.242 -9.370 1.00 96.38 77 ALA A N 1
ATOM 551 C CA . ALA A 1 77 ? -0.361 5.349 -8.216 1.00 96.38 77 ALA A CA 1
ATOM 552 C C . ALA A 1 77 ? 0.949 5.555 -7.434 1.00 96.38 77 ALA A C 1
ATOM 554 O O . ALA A 1 77 ? 0.968 5.423 -6.214 1.00 96.38 77 ALA A O 1
ATOM 555 N N . ILE A 1 78 ? 2.054 5.897 -8.107 1.00 97.69 78 ILE A N 1
ATOM 556 C CA . ILE A 1 78 ? 3.322 6.228 -7.433 1.00 97.69 78 ILE A CA 1
ATOM 557 C C . ILE A 1 78 ? 3.209 7.595 -6.748 1.00 97.69 78 ILE A C 1
ATOM 559 O O . ILE A 1 78 ? 3.570 7.739 -5.576 1.00 97.69 78 ILE A O 1
ATOM 563 N N . ASP A 1 79 ? 2.693 8.588 -7.471 1.00 98.06 79 ASP A N 1
ATOM 564 C CA . ASP A 1 79 ? 2.590 9.971 -7.004 1.00 98.06 79 ASP A CA 1
ATOM 565 C C . ASP A 1 79 ? 1.599 10.132 -5.843 1.00 98.06 79 ASP A C 1
ATOM 567 O O . ASP A 1 79 ? 1.806 10.989 -4.983 1.00 98.06 79 ASP A O 1
ATOM 571 N N . GLU A 1 80 ? 0.600 9.254 -5.733 1.00 97.06 80 GLU A N 1
ATOM 572 C CA . GLU A 1 80 ? -0.310 9.187 -4.588 1.00 97.06 80 GLU A CA 1
ATOM 573 C C . GLU A 1 80 ? 0.436 9.043 -3.245 1.00 97.06 80 GLU A C 1
ATOM 575 O O . GLU A 1 80 ? 0.030 9.631 -2.239 1.00 97.06 80 GLU A O 1
ATOM 580 N N . PHE A 1 81 ? 1.546 8.299 -3.205 1.00 97.62 81 PHE A N 1
ATOM 581 C CA . PHE A 1 81 ? 2.307 8.061 -1.972 1.00 97.62 81 PHE A CA 1
ATOM 582 C C . PHE A 1 81 ? 3.440 9.069 -1.743 1.00 97.62 81 PHE A C 1
ATOM 584 O O . PHE A 1 81 ? 4.010 9.107 -0.649 1.00 97.62 81 PHE A O 1
ATOM 591 N N . VAL A 1 82 ? 3.758 9.925 -2.719 1.00 97.88 82 VAL A N 1
ATOM 592 C CA . VAL A 1 82 ? 4.834 10.926 -2.602 1.00 97.88 82 VAL A CA 1
ATOM 593 C C . VAL A 1 82 ? 4.626 11.892 -1.424 1.00 97.88 82 VAL A C 1
ATOM 595 O O . VAL A 1 82 ? 5.598 12.123 -0.700 1.00 97.88 82 VAL A O 1
ATOM 598 N N . PRO A 1 83 ? 3.415 12.421 -1.138 1.00 97.62 83 PRO A N 1
ATOM 599 C CA . PRO A 1 83 ? 3.192 13.260 0.042 1.00 97.62 83 PRO A CA 1
ATOM 600 C C . PRO A 1 83 ? 3.543 12.559 1.359 1.00 97.62 83 PRO A C 1
ATOM 602 O O . PRO A 1 83 ? 4.174 13.168 2.223 1.00 97.62 83 PRO A O 1
ATOM 605 N N . LEU A 1 84 ? 3.211 11.269 1.490 1.00 97.38 84 LEU A N 1
ATOM 606 C CA . LEU 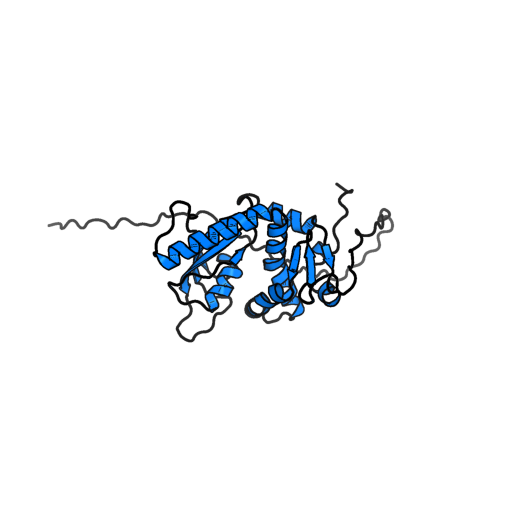A 1 84 ? 3.572 10.480 2.667 1.00 97.38 84 LEU A CA 1
ATOM 607 C C . LEU A 1 84 ? 5.089 10.257 2.744 1.00 97.38 84 LEU A C 1
ATOM 609 O O . LEU A 1 84 ? 5.680 10.431 3.806 1.00 97.38 84 LEU A O 1
ATOM 613 N N . MET A 1 85 ? 5.745 9.940 1.624 1.00 97.81 85 MET A N 1
ATOM 614 C CA . MET A 1 85 ? 7.209 9.805 1.589 1.00 97.81 85 MET A CA 1
ATOM 615 C C . MET A 1 85 ? 7.910 11.115 1.971 1.00 97.81 85 MET A C 1
ATOM 617 O O . MET A 1 85 ? 8.912 11.099 2.681 1.00 97.81 85 MET A O 1
ATOM 621 N N . LYS A 1 86 ? 7.362 12.260 1.551 1.00 97.62 86 LYS A N 1
ATOM 622 C CA . LYS A 1 86 ? 7.859 13.588 1.925 1.00 97.62 86 LYS A CA 1
ATOM 623 C C . LYS A 1 86 ? 7.639 13.899 3.402 1.00 97.62 86 LYS A C 1
ATOM 625 O O . LYS A 1 86 ? 8.483 14.559 4.002 1.00 97.62 86 LYS A O 1
ATOM 630 N N . LEU A 1 87 ? 6.535 13.434 3.984 1.00 96.38 87 LEU A N 1
ATOM 631 C CA . LEU A 1 87 ? 6.298 13.543 5.420 1.00 96.38 87 LEU A CA 1
ATOM 632 C C . LEU A 1 87 ? 7.360 12.755 6.201 1.00 96.38 87 LEU A C 1
ATOM 634 O O . LEU A 1 87 ? 7.920 13.284 7.158 1.00 96.38 87 LEU A O 1
ATOM 638 N N . ILE A 1 88 ? 7.651 11.521 5.775 1.00 96.62 88 ILE A N 1
ATOM 639 C CA . ILE A 1 88 ? 8.599 10.610 6.435 1.00 96.62 88 ILE A CA 1
ATOM 640 C C . ILE A 1 88 ? 10.049 11.093 6.286 1.00 96.62 88 ILE A C 1
ATOM 642 O O . ILE A 1 88 ? 10.753 11.208 7.288 1.00 96.62 88 ILE A O 1
ATOM 646 N N . ASP A 1 89 ? 10.474 11.418 5.062 1.00 96.44 89 ASP A N 1
ATOM 647 C CA . ASP A 1 89 ? 11.852 11.787 4.723 1.00 96.44 89 ASP A CA 1
ATOM 648 C C . ASP A 1 89 ? 11.908 13.129 3.959 1.00 96.44 89 ASP A C 1
ATOM 650 O O . ASP A 1 89 ? 12.199 13.168 2.756 1.00 96.44 89 ASP A O 1
ATOM 654 N N . PRO A 1 90 ? 11.667 14.275 4.625 1.00 96.75 90 PRO A N 1
ATOM 655 C CA . PRO A 1 90 ? 11.484 15.576 3.965 1.00 96.75 90 PRO A CA 1
ATOM 656 C C . PRO A 1 90 ? 12.729 16.115 3.249 1.00 96.75 90 PRO A C 1
ATOM 658 O O . PRO A 1 90 ? 12.627 17.042 2.448 1.00 96.75 90 PRO A O 1
ATOM 661 N N . HIS A 1 91 ? 13.907 15.561 3.537 1.00 96.81 91 HIS A N 1
ATOM 662 C CA . HIS A 1 91 ? 15.181 15.998 2.963 1.00 96.81 91 HIS A CA 1
ATOM 663 C C . HIS A 1 91 ? 15.500 15.358 1.607 1.00 96.81 91 HIS A C 1
ATOM 665 O O . HIS A 1 91 ? 16.460 15.763 0.951 1.00 96.81 91 HIS A O 1
ATOM 671 N N . LEU A 1 92 ? 14.737 14.344 1.195 1.00 95.19 92 LEU A N 1
ATOM 672 C CA . LEU A 1 92 ? 14.946 13.672 -0.080 1.00 95.19 92 LEU A CA 1
ATOM 673 C C . LEU A 1 92 ? 14.365 14.481 -1.249 1.00 95.19 92 LEU A C 1
ATOM 675 O O . LEU A 1 92 ? 13.472 15.311 -1.091 1.00 95.19 92 LEU A O 1
ATOM 679 N N . SER A 1 93 ? 14.898 14.226 -2.445 1.00 96.88 93 SER A N 1
ATOM 680 C CA . SER A 1 93 ? 14.355 14.781 -3.688 1.00 96.88 93 SER A CA 1
ATOM 681 C C . SER A 1 93 ? 13.021 14.125 -4.059 1.00 96.88 93 SER A C 1
ATOM 683 O O . SER A 1 93 ? 12.775 12.978 -3.692 1.00 96.88 93 SER A O 1
ATOM 685 N N . GLU A 1 94 ? 12.208 14.793 -4.878 1.00 95.81 94 GLU A N 1
ATOM 686 C CA . GLU A 1 94 ? 10.949 14.231 -5.394 1.00 95.81 94 GLU A CA 1
ATOM 687 C C . GLU A 1 94 ? 11.165 12.903 -6.141 1.00 95.81 94 GLU A C 1
ATOM 689 O O . GLU A 1 94 ? 10.415 11.948 -5.956 1.00 95.81 94 GLU A O 1
ATOM 694 N N . ALA A 1 95 ? 12.245 12.793 -6.923 1.00 95.56 95 ALA A N 1
ATOM 695 C CA . ALA A 1 95 ? 12.618 11.545 -7.590 1.00 95.56 95 ALA A CA 1
ATOM 696 C C . ALA A 1 95 ? 12.936 10.421 -6.585 1.00 95.56 95 ALA A C 1
ATOM 698 O O . ALA A 1 95 ? 12.575 9.263 -6.795 1.00 95.56 95 ALA A O 1
ATOM 699 N N . SER A 1 96 ? 13.581 10.759 -5.466 1.00 96.44 96 SER A N 1
ATOM 700 C CA . SER A 1 96 ? 13.839 9.813 -4.377 1.00 96.44 96 SER A CA 1
ATOM 701 C C . SER A 1 96 ? 12.549 9.401 -3.662 1.00 96.44 96 SER A C 1
ATOM 703 O O . SER A 1 96 ? 12.396 8.221 -3.357 1.00 96.44 96 SER A O 1
ATOM 705 N N . HIS A 1 97 ? 11.608 10.329 -3.442 1.00 97.81 97 HIS A N 1
ATOM 706 C CA . HIS A 1 97 ? 10.286 10.019 -2.883 1.00 97.81 97 HIS A CA 1
ATOM 707 C C . HIS A 1 97 ? 9.491 9.087 -3.795 1.00 97.81 97 HIS A C 1
ATOM 709 O O . HIS A 1 97 ? 8.974 8.083 -3.316 1.00 97.81 97 HIS A O 1
ATOM 715 N N . ARG A 1 98 ? 9.462 9.348 -5.108 1.00 97.81 98 ARG A N 1
ATOM 716 C CA . ARG A 1 98 ? 8.840 8.450 -6.094 1.00 97.81 98 ARG A CA 1
ATOM 717 C C . ARG A 1 98 ? 9.470 7.062 -6.078 1.00 97.81 98 ARG A C 1
ATOM 719 O O . ARG A 1 98 ? 8.752 6.069 -6.060 1.00 97.81 98 ARG A O 1
ATOM 726 N N . ARG A 1 99 ? 10.805 6.970 -6.034 1.00 96.75 99 ARG A N 1
ATOM 727 C CA . ARG A 1 99 ? 11.500 5.676 -5.946 1.00 96.75 99 ARG A CA 1
ATOM 728 C C . ARG A 1 99 ? 11.152 4.935 -4.652 1.00 96.75 99 ARG A C 1
ATOM 730 O O . ARG A 1 99 ? 10.973 3.721 -4.689 1.00 96.75 99 ARG A O 1
ATOM 737 N N . ALA A 1 100 ? 11.033 5.644 -3.529 1.00 96.00 100 ALA A N 1
ATOM 738 C CA . ALA A 1 100 ? 10.627 5.060 -2.253 1.00 96.00 100 ALA A CA 1
ATOM 739 C C . ALA A 1 100 ? 9.171 4.561 -2.285 1.00 96.00 100 ALA A C 1
ATOM 741 O O . ALA A 1 100 ? 8.922 3.424 -1.889 1.00 96.00 100 ALA A O 1
ATOM 742 N N . ALA A 1 101 ? 8.237 5.358 -2.811 1.00 97.44 101 ALA A N 1
ATOM 743 C CA . ALA A 1 101 ? 6.842 4.964 -3.014 1.00 97.44 101 ALA A CA 1
ATOM 744 C C . ALA A 1 101 ? 6.727 3.735 -3.928 1.00 97.44 101 ALA A C 1
ATOM 746 O O . ALA A 1 101 ? 6.049 2.761 -3.597 1.00 97.44 101 ALA A O 1
ATOM 747 N N . LEU A 1 102 ? 7.456 3.749 -5.046 1.00 96.88 102 LEU A N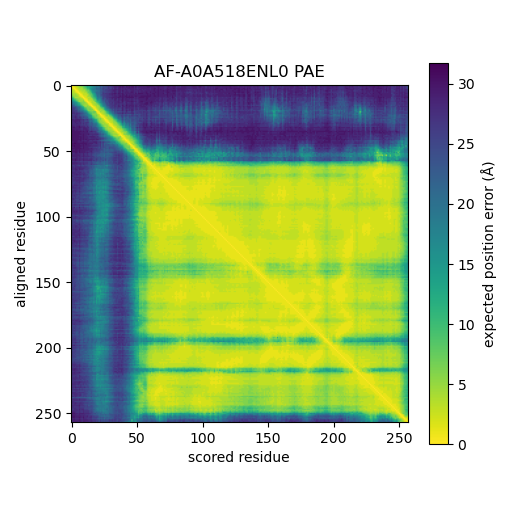 1
ATOM 748 C CA . LEU A 1 102 ? 7.493 2.640 -5.984 1.00 96.88 102 LEU A CA 1
ATOM 749 C C . LEU A 1 102 ? 8.014 1.362 -5.319 1.00 96.88 102 LEU A C 1
ATOM 751 O O . LEU A 1 102 ? 7.346 0.338 -5.372 1.00 96.88 102 LEU A O 1
ATOM 755 N N . ALA A 1 103 ? 9.180 1.416 -4.673 1.00 95.00 103 ALA A N 1
ATOM 756 C CA . ALA A 1 103 ? 9.828 0.230 -4.118 1.00 95.00 103 ALA A CA 1
ATOM 757 C C . ALA A 1 103 ? 9.083 -0.376 -2.917 1.00 95.00 103 ALA A C 1
ATOM 759 O O . ALA A 1 103 ? 9.077 -1.593 -2.768 1.00 95.00 103 ALA A O 1
ATOM 760 N N . ASN A 1 104 ? 8.472 0.453 -2.064 1.00 94.75 104 ASN A N 1
ATOM 761 C CA . ASN A 1 104 ? 7.881 -0.012 -0.803 1.00 94.75 104 ASN A CA 1
ATOM 762 C C . ASN A 1 104 ? 6.370 -0.260 -0.874 1.00 94.75 104 ASN A C 1
ATOM 764 O O . ASN A 1 104 ? 5.827 -0.880 0.037 1.00 94.75 104 ASN A O 1
ATOM 768 N N . VAL A 1 105 ? 5.684 0.243 -1.905 1.00 96.12 105 VAL A N 1
ATOM 769 C CA . VAL A 1 105 ? 4.220 0.148 -2.006 1.00 96.12 105 VAL A CA 1
ATOM 770 C C . VAL A 1 105 ? 3.808 -0.415 -3.356 1.00 96.12 105 VAL A C 1
ATOM 772 O O . VAL A 1 105 ? 3.339 -1.548 -3.439 1.00 96.12 105 VAL A O 1
ATOM 775 N N . VAL A 1 106 ? 4.025 0.353 -4.423 1.00 97.06 106 VAL A N 1
ATOM 776 C CA . VAL A 1 106 ? 3.412 0.064 -5.725 1.00 97.06 106 VAL A CA 1
ATOM 777 C C . VAL A 1 106 ? 3.984 -1.206 -6.349 1.00 97.06 106 VAL A C 1
ATOM 779 O O . VAL A 1 106 ? 3.236 -2.038 -6.850 1.00 97.06 106 VAL A O 1
ATOM 782 N N . LEU A 1 107 ? 5.303 -1.393 -6.306 1.00 95.31 107 LEU A N 1
ATOM 783 C CA . LEU A 1 107 ? 5.948 -2.532 -6.950 1.00 95.31 107 LEU A CA 1
ATOM 784 C C . LEU A 1 107 ? 5.560 -3.875 -6.296 1.00 95.31 107 LEU A C 1
ATOM 786 O O . LEU A 1 107 ? 5.143 -4.761 -7.043 1.00 95.31 107 LEU A O 1
ATOM 790 N N . PRO A 1 108 ? 5.604 -4.046 -4.956 1.00 95.88 108 PRO A N 1
ATOM 791 C CA . PRO A 1 108 ? 5.077 -5.248 -4.308 1.00 95.88 108 PRO A CA 1
ATOM 792 C C . PRO A 1 108 ? 3.599 -5.522 -4.612 1.00 95.88 108 PRO A C 1
ATOM 794 O O . PRO A 1 108 ? 3.231 -6.674 -4.827 1.00 95.88 108 PRO A O 1
ATOM 797 N N . MET A 1 109 ? 2.759 -4.480 -4.662 1.00 95.69 109 MET A N 1
ATOM 798 C CA . MET A 1 109 ? 1.339 -4.626 -5.003 1.00 95.69 109 MET A CA 1
ATOM 799 C C . MET A 1 109 ? 1.150 -5.146 -6.428 1.00 95.69 109 MET A C 1
ATOM 801 O O . MET A 1 109 ? 0.485 -6.157 -6.629 1.00 95.69 109 MET A O 1
ATOM 805 N N . VAL A 1 110 ? 1.769 -4.497 -7.420 1.00 96.12 110 VAL A N 1
ATOM 806 C CA . VAL A 1 110 ? 1.600 -4.882 -8.829 1.00 96.12 110 VAL A CA 1
ATOM 807 C C . VAL A 1 110 ? 2.232 -6.249 -9.109 1.00 96.12 110 VAL A C 1
ATOM 809 O O . VAL A 1 110 ? 1.651 -7.048 -9.840 1.00 96.12 110 VAL A O 1
ATOM 812 N N . ALA A 1 111 ? 3.376 -6.565 -8.495 1.00 94.88 111 ALA A N 1
ATOM 813 C CA . ALA A 1 111 ? 3.990 -7.886 -8.610 1.00 94.88 111 ALA A CA 1
ATOM 814 C C . ALA A 1 111 ? 3.116 -8.986 -7.983 1.00 94.88 111 ALA A C 1
ATOM 816 O O . ALA A 1 111 ? 2.954 -10.045 -8.585 1.00 94.88 111 ALA A O 1
ATOM 817 N N . GLY A 1 112 ? 2.506 -8.725 -6.821 1.00 94.94 112 GLY A N 1
ATOM 818 C CA . GLY A 1 112 ? 1.525 -9.627 -6.215 1.00 94.94 112 GLY A CA 1
ATOM 819 C C . GLY A 1 112 ? 0.310 -9.845 -7.117 1.00 94.94 112 GLY A C 1
ATOM 820 O O . GLY A 1 112 ? -0.070 -10.984 -7.376 1.00 94.94 112 GLY A O 1
ATOM 821 N N . ALA A 1 113 ? -0.244 -8.766 -7.668 1.00 94.62 113 ALA A N 1
ATOM 822 C CA . ALA A 1 113 ? -1.375 -8.821 -8.588 1.00 94.62 113 ALA A CA 1
ATOM 823 C C . ALA A 1 113 ? -1.070 -9.594 -9.882 1.00 94.62 113 ALA A C 1
ATOM 825 O O . ALA A 1 113 ? -1.957 -10.241 -10.435 1.00 94.62 113 ALA A O 1
ATOM 826 N N . ALA A 1 114 ? 0.174 -9.534 -10.364 1.00 94.12 114 ALA A N 1
ATOM 827 C CA . ALA A 1 114 ? 0.615 -10.238 -11.565 1.00 94.12 114 ALA A CA 1
ATOM 828 C C . ALA A 1 114 ? 0.754 -11.758 -11.371 1.00 94.12 114 ALA A C 1
ATOM 830 O O . ALA A 1 114 ? 0.713 -12.494 -12.355 1.00 94.12 114 ALA A O 1
ATOM 831 N N . LEU A 1 115 ? 0.936 -12.234 -10.132 1.00 94.56 115 LEU A N 1
ATOM 832 C CA . LEU A 1 115 ? 1.107 -13.661 -9.837 1.00 94.56 115 LEU A CA 1
ATOM 833 C C . LEU A 1 115 ? -0.186 -14.462 -10.021 1.00 94.56 115 LEU A C 1
ATOM 835 O O . LEU A 1 115 ? -0.140 -15.556 -10.580 1.00 94.56 115 LEU A O 1
ATOM 839 N N . ASP A 1 116 ? -1.319 -13.924 -9.563 1.00 94.75 116 ASP A N 1
ATOM 840 C CA . ASP A 1 116 ? -2.631 -14.566 -9.698 1.00 94.75 116 ASP A CA 1
ATOM 841 C C . ASP A 1 116 ? -3.757 -13.522 -9.866 1.00 94.75 116 ASP A C 1
ATOM 843 O O . ASP A 1 116 ? -4.431 -13.141 -8.900 1.00 94.75 116 ASP A O 1
ATOM 847 N N . PRO A 1 117 ? -3.972 -13.021 -11.099 1.00 93.75 117 PRO A N 1
ATOM 848 C CA . PRO A 1 117 ? -4.992 -12.009 -11.368 1.00 93.75 117 PRO A CA 1
ATOM 849 C C . PRO A 1 117 ? -6.424 -12.489 -11.096 1.00 93.75 117 PRO A C 1
ATOM 851 O O . PRO A 1 117 ? -7.288 -11.681 -10.752 1.00 93.75 117 PRO A O 1
ATOM 854 N N . GLU A 1 118 ? -6.690 -13.789 -11.256 1.00 96.25 118 GLU A N 1
ATOM 855 C CA . GLU A 1 118 ? -8.021 -14.358 -11.043 1.00 96.25 118 GLU A CA 1
ATOM 856 C C . GLU A 1 118 ? -8.343 -14.426 -9.547 1.00 96.25 118 GLU A C 1
ATOM 858 O O . GLU A 1 118 ? -9.398 -13.941 -9.127 1.00 96.25 118 GLU A O 1
ATOM 863 N N . ALA A 1 119 ? -7.420 -14.941 -8.726 1.00 96.69 119 ALA A N 1
ATOM 864 C CA . ALA A 1 119 ? -7.585 -14.947 -7.275 1.00 96.69 119 ALA A CA 1
ATOM 865 C C . ALA A 1 119 ? -7.703 -13.522 -6.719 1.00 96.69 119 ALA A C 1
ATOM 867 O O . ALA A 1 119 ? -8.529 -13.268 -5.837 1.00 96.69 119 ALA A O 1
ATOM 868 N N . ARG A 1 120 ? -6.939 -12.567 -7.270 1.00 96.75 120 ARG A N 1
ATOM 869 C CA . ARG A 1 120 ? -7.040 -11.144 -6.914 1.00 96.75 120 ARG A CA 1
ATOM 870 C C . ARG A 1 120 ? -8.444 -10.591 -7.136 1.00 96.75 120 ARG A C 1
ATOM 872 O O . ARG A 1 120 ? -8.955 -9.881 -6.268 1.00 96.75 120 ARG A O 1
ATOM 879 N N . GLU A 1 121 ? -9.067 -10.893 -8.272 1.00 97.44 121 GLU A N 1
ATOM 880 C CA . GLU A 1 121 ? -10.427 -10.433 -8.569 1.00 97.44 121 GLU A CA 1
ATOM 881 C C . GLU A 1 121 ? -11.458 -11.103 -7.652 1.00 97.44 121 GLU A C 1
ATOM 883 O O . GLU A 1 121 ? -12.343 -10.443 -7.110 1.00 97.44 121 GLU A O 1
ATOM 888 N N . GLN A 1 122 ? -11.320 -12.403 -7.386 1.00 97.69 122 GLN A N 1
ATOM 889 C CA . GLN A 1 122 ? -12.201 -13.102 -6.444 1.00 97.69 122 GLN A CA 1
ATOM 890 C C . GLN A 1 122 ? -12.107 -12.512 -5.026 1.00 97.69 122 GLN A C 1
ATOM 892 O O . GLN A 1 122 ? -13.133 -12.282 -4.373 1.00 97.69 122 GLN A O 1
ATOM 897 N N . ALA A 1 123 ? -10.891 -12.212 -4.564 1.00 97.56 123 ALA A N 1
ATOM 898 C CA . ALA A 1 123 ? -10.654 -11.545 -3.289 1.00 97.56 123 ALA A CA 1
ATOM 899 C C . ALA A 1 123 ? -11.243 -10.128 -3.264 1.00 97.56 123 ALA A C 1
ATOM 901 O O . ALA A 1 123 ? -11.851 -9.752 -2.263 1.00 97.56 123 ALA A O 1
ATOM 902 N N . PHE A 1 124 ? -11.152 -9.374 -4.366 1.00 98.06 124 PHE A N 1
ATOM 903 C CA . PHE A 1 124 ? -11.767 -8.048 -4.490 1.00 98.06 124 PHE A CA 1
ATOM 904 C C . PHE A 1 124 ? -13.285 -8.108 -4.303 1.00 98.06 124 PHE A C 1
ATOM 906 O O . PHE A 1 124 ? -13.848 -7.371 -3.492 1.00 98.06 124 PHE A O 1
ATOM 913 N N . GLN A 1 125 ? -13.952 -9.028 -5.003 1.00 98.06 125 GLN A N 1
ATOM 914 C CA . GLN A 1 125 ? -15.402 -9.213 -4.911 1.00 98.06 125 GLN A CA 1
ATOM 915 C C . GLN A 1 125 ? -15.834 -9.657 -3.508 1.00 98.06 125 GLN A C 1
ATOM 917 O O . GLN A 1 125 ? -16.862 -9.215 -2.985 1.00 98.06 125 GLN A O 1
ATOM 922 N N . LYS A 1 126 ? -15.041 -10.518 -2.854 1.00 97.62 126 LYS A N 1
ATOM 923 C CA . LYS A 1 126 ? -15.269 -10.874 -1.449 1.00 97.62 126 LYS A CA 1
ATOM 924 C C . LYS A 1 126 ? -15.104 -9.652 -0.540 1.00 97.62 126 LYS A C 1
ATOM 926 O O . LYS A 1 126 ? -15.983 -9.403 0.281 1.00 97.62 126 LYS A O 1
ATOM 931 N N . ALA A 1 127 ? -14.049 -8.863 -0.719 1.00 97.88 127 ALA A N 1
ATOM 932 C CA . ALA A 1 127 ? -13.782 -7.678 0.089 1.00 97.88 127 ALA A CA 1
ATOM 933 C C . ALA A 1 127 ? -14.868 -6.612 -0.035 1.00 97.88 127 ALA A C 1
ATOM 935 O O . ALA A 1 127 ? -15.320 -6.089 0.981 1.00 97.88 127 ALA A O 1
ATOM 936 N N . GLN A 1 128 ? -15.360 -6.361 -1.249 1.00 97.94 128 GLN A N 1
ATOM 937 C CA . GLN A 1 128 ? -16.483 -5.451 -1.471 1.00 97.94 128 GLN A CA 1
ATOM 938 C C . GLN A 1 128 ? -17.735 -5.893 -0.731 1.00 97.94 128 GLN A C 1
ATOM 940 O O . GLN A 1 128 ? -18.356 -5.090 -0.044 1.00 97.94 128 GLN A O 1
ATOM 945 N N . ARG A 1 129 ? -18.091 -7.174 -0.836 1.00 97.38 129 ARG A N 1
ATOM 946 C CA . ARG A 1 129 ? -19.266 -7.725 -0.159 1.00 97.38 129 ARG A CA 1
ATOM 947 C C . ARG A 1 129 ? -19.154 -7.631 1.362 1.00 97.38 129 ARG A C 1
ATOM 949 O O . ARG A 1 129 ? -20.124 -7.241 2.003 1.00 97.38 129 ARG A O 1
ATOM 956 N N . VAL A 1 130 ? -17.994 -7.960 1.935 1.00 97.56 130 VAL A N 1
ATOM 957 C CA . VAL A 1 130 ? -17.770 -7.864 3.388 1.00 97.56 130 VAL A CA 1
ATOM 958 C C . VAL A 1 130 ? -17.839 -6.404 3.849 1.00 97.56 130 VAL A C 1
ATOM 960 O O . VAL A 1 130 ? -18.533 -6.109 4.821 1.00 97.56 130 VAL A O 1
ATOM 963 N N . LEU A 1 131 ? -17.177 -5.483 3.137 1.00 97.12 131 LEU A N 1
ATOM 964 C CA . LEU A 1 131 ? -17.191 -4.058 3.477 1.00 97.12 131 LEU A CA 1
ATOM 965 C C . LEU A 1 131 ? -18.592 -3.441 3.329 1.00 97.12 131 LEU A C 1
ATOM 967 O O . LEU A 1 131 ? -19.000 -2.630 4.160 1.00 97.12 131 LEU A O 1
ATOM 971 N N . ALA A 1 132 ? -19.343 -3.825 2.296 1.00 96.75 132 ALA A N 1
ATOM 972 C CA . ALA A 1 132 ? -20.721 -3.382 2.109 1.00 96.75 132 ALA A CA 1
ATOM 973 C C . ALA A 1 132 ? -21.615 -3.864 3.259 1.00 96.75 132 ALA A C 1
ATOM 975 O O . ALA A 1 132 ? -22.297 -3.049 3.874 1.00 96.75 132 ALA A O 1
ATOM 976 N N . ALA A 1 133 ? -21.538 -5.152 3.618 1.00 96.12 133 ALA A N 1
ATOM 977 C CA . ALA A 1 133 ? -22.313 -5.716 4.720 1.00 96.12 133 ALA A CA 1
ATOM 978 C C . ALA A 1 133 ? -22.052 -4.974 6.039 1.00 96.12 133 ALA A C 1
ATOM 980 O O . ALA A 1 133 ? -22.997 -4.495 6.662 1.00 96.12 133 ALA A O 1
ATOM 981 N N . VAL A 1 134 ? -20.784 -4.772 6.421 1.00 96.06 134 VAL A N 1
ATOM 982 C CA . VAL A 1 134 ? -20.469 -4.084 7.685 1.00 96.06 134 VAL A CA 1
ATOM 983 C C . VAL A 1 134 ? -20.896 -2.612 7.681 1.00 96.06 134 VAL A C 1
ATOM 985 O O . VAL A 1 134 ? -21.294 -2.091 8.721 1.00 96.06 134 VAL A O 1
ATOM 988 N N . ARG A 1 135 ? -20.855 -1.926 6.530 1.00 94.56 135 ARG A N 1
ATOM 989 C CA . ARG A 1 135 ? -21.321 -0.533 6.408 1.00 94.56 135 ARG A CA 1
ATOM 990 C C . ARG A 1 135 ? -22.847 -0.425 6.474 1.00 94.56 135 ARG A C 1
ATOM 992 O O . ARG A 1 135 ? -23.351 0.552 7.019 1.00 94.56 135 ARG A O 1
ATOM 999 N N . GLU A 1 136 ? -23.572 -1.404 5.939 1.00 94.94 136 GLU A N 1
ATOM 1000 C CA . GLU A 1 136 ? -25.038 -1.406 5.895 1.00 94.94 136 GLU A CA 1
ATOM 1001 C C . GLU A 1 136 ? -25.679 -1.893 7.200 1.00 94.94 136 GLU A C 1
ATOM 1003 O O . GLU A 1 136 ? -26.655 -1.302 7.663 1.00 94.94 136 GLU A O 1
ATOM 1008 N N . THR A 1 137 ? -25.150 -2.964 7.798 1.00 93.38 137 THR A N 1
ATOM 1009 C CA . THR A 1 137 ? -25.770 -3.637 8.952 1.00 93.38 137 THR A CA 1
ATOM 1010 C C . THR A 1 137 ? -25.009 -3.428 10.257 1.00 93.38 137 THR A C 1
ATOM 1012 O O . THR A 1 137 ? -25.573 -3.631 11.330 1.00 93.38 137 THR A O 1
ATOM 1015 N N . GLY A 1 138 ? -23.736 -3.023 10.192 1.00 91.94 138 GLY A N 1
ATOM 1016 C CA . GLY A 1 138 ? -22.836 -2.998 11.348 1.00 91.94 138 GLY A CA 1
ATOM 1017 C C . GLY A 1 138 ? -22.317 -4.379 11.765 1.00 91.94 138 GLY A C 1
ATOM 1018 O O . GLY A 1 138 ? -21.542 -4.464 12.718 1.00 91.94 138 GLY A O 1
ATOM 1019 N N . GLU A 1 139 ? -22.707 -5.445 11.061 1.00 92.88 139 GLU A N 1
ATOM 1020 C CA . GLU A 1 139 ? -22.353 -6.831 11.369 1.00 92.88 139 GLU A CA 1
ATOM 1021 C C . GLU A 1 139 ? -21.470 -7.431 10.270 1.00 92.88 139 GLU A C 1
ATOM 1023 O O . GLU A 1 139 ? -21.635 -7.152 9.080 1.00 92.88 139 GLU A O 1
ATOM 1028 N N . PHE A 1 140 ? -20.520 -8.277 10.669 1.00 94.00 140 PHE A N 1
ATOM 1029 C CA . PHE A 1 140 ? -19.690 -9.022 9.727 1.00 94.00 140 PHE A CA 1
ATOM 1030 C C . PHE A 1 140 ? -20.407 -10.300 9.271 1.00 94.00 140 PHE A C 1
ATOM 1032 O O . PHE A 1 140 ? -21.002 -10.985 10.106 1.00 94.00 140 PHE A O 1
ATOM 1039 N N . PRO A 1 141 ? -20.336 -10.660 7.976 1.00 93.06 141 PRO A N 1
ATOM 1040 C CA . PRO A 1 141 ? -20.816 -11.957 7.512 1.00 93.06 141 PRO A CA 1
ATOM 1041 C C . PRO A 1 141 ? -19.980 -13.101 8.110 1.00 93.06 141 PRO A C 1
ATOM 1043 O O . PRO A 1 141 ? -18.822 -12.906 8.475 1.00 93.06 141 PRO A O 1
ATOM 1046 N N . GLU A 1 142 ? -20.547 -14.310 8.177 1.00 90.56 142 GLU A N 1
ATOM 1047 C CA . GLU A 1 142 ? -19.885 -15.485 8.778 1.00 90.56 142 GLU A CA 1
ATOM 1048 C C . GLU A 1 142 ? -18.550 -15.855 8.107 1.00 90.56 142 GLU A C 1
ATOM 1050 O O . GLU A 1 142 ? -17.683 -16.446 8.744 1.00 90.56 142 GLU A O 1
ATOM 1055 N N . ASP A 1 143 ? -18.371 -15.511 6.829 1.00 89.12 143 ASP A N 1
ATOM 1056 C CA . ASP A 1 143 ? -17.158 -15.782 6.054 1.00 89.12 143 ASP A CA 1
ATOM 1057 C C . ASP A 1 143 ? -16.144 -14.621 6.058 1.00 89.12 143 ASP A C 1
ATOM 1059 O O . ASP A 1 143 ? -15.165 -14.656 5.294 1.00 89.12 143 ASP A O 1
ATOM 1063 N N . ALA A 1 144 ? -16.378 -13.589 6.878 1.00 92.00 144 ALA A N 1
ATOM 1064 C CA . ALA A 1 144 ? -15.471 -12.461 7.037 1.00 92.00 144 ALA A CA 1
ATOM 1065 C C . ALA A 1 144 ? -14.119 -12.900 7.627 1.00 92.00 144 ALA A C 1
ATOM 1067 O O . ALA A 1 144 ? -14.067 -13.813 8.454 1.00 92.00 144 ALA A O 1
ATOM 1068 N N . PRO A 1 145 ? -13.012 -12.253 7.223 1.00 92.62 145 PRO A N 1
ATOM 1069 C CA . PRO A 1 145 ? -11.711 -12.511 7.827 1.00 92.62 145 PRO A CA 1
ATOM 1070 C C . PRO A 1 145 ? -11.685 -12.074 9.297 1.00 92.62 145 PRO A C 1
ATOM 1072 O O . PRO A 1 145 ? -12.388 -11.143 9.702 1.00 92.62 145 PRO A O 1
ATOM 1075 N N . GLU A 1 146 ? -10.825 -12.716 10.085 1.00 94.00 146 GLU A N 1
ATOM 1076 C CA . GLU A 1 146 ? -10.558 -12.281 11.453 1.00 94.00 146 GLU A CA 1
ATOM 1077 C C . GLU A 1 146 ? -9.877 -10.906 11.471 1.00 94.00 146 GLU A C 1
ATOM 1079 O O . GLU A 1 146 ? -9.075 -10.558 10.601 1.00 94.00 146 GLU A O 1
ATOM 1084 N N . ALA A 1 147 ? -10.208 -10.114 12.488 1.00 95.06 147 ALA A N 1
ATOM 1085 C CA . ALA A 1 147 ? -9.645 -8.789 12.660 1.00 95.06 147 ALA A CA 1
ATOM 1086 C C . ALA A 1 147 ? -8.230 -8.845 13.252 1.00 95.06 147 ALA A C 1
ATOM 1088 O O . ALA A 1 147 ? -8.018 -9.392 14.335 1.00 95.06 147 ALA A O 1
ATOM 1089 N N . ASN A 1 148 ? -7.294 -8.152 12.610 1.00 96.19 148 ASN A N 1
ATOM 1090 C CA . ASN A 1 148 ? -5.953 -7.897 13.119 1.00 96.19 148 ASN A CA 1
ATOM 1091 C C . ASN A 1 148 ? -5.881 -6.499 13.740 1.00 96.19 148 ASN A C 1
ATOM 1093 O O . ASN A 1 148 ? -6.073 -5.491 13.059 1.00 96.19 148 ASN A O 1
ATOM 1097 N N . TYR A 1 149 ? -5.578 -6.419 15.033 1.00 97.69 149 TYR A N 1
ATOM 1098 C CA . TYR A 1 149 ? -5.378 -5.139 15.711 1.00 97.69 149 TYR A CA 1
ATOM 1099 C C . TYR A 1 149 ? -3.919 -4.711 15.614 1.00 97.69 149 TYR A C 1
ATOM 1101 O O . TYR A 1 149 ? -3.026 -5.430 16.062 1.00 97.69 149 TYR A O 1
ATOM 1109 N N . LEU A 1 150 ? -3.686 -3.529 15.050 1.00 98.06 150 LEU A N 1
ATOM 1110 C CA . LEU A 1 150 ? -2.355 -2.949 14.897 1.00 98.06 150 LEU A CA 1
ATOM 1111 C C . LEU A 1 150 ? -2.330 -1.573 15.556 1.00 98.06 150 LEU A C 1
ATOM 1113 O O . LEU A 1 150 ? -3.221 -0.758 15.319 1.00 98.06 150 LEU A O 1
ATOM 1117 N N . THR A 1 151 ? -1.293 -1.316 16.350 1.00 98.19 151 THR A N 1
ATOM 1118 C CA . THR A 1 151 ? -1.043 -0.018 16.983 1.00 98.19 151 THR A CA 1
ATOM 1119 C C . THR A 1 151 ? 0.393 0.405 16.721 1.00 98.19 151 THR A C 1
ATOM 1121 O O . THR A 1 151 ? 1.316 -0.380 16.939 1.00 98.19 151 THR A O 1
ATOM 1124 N N . GLY A 1 152 ? 0.577 1.648 16.290 1.00 98.06 152 GLY A N 1
ATOM 1125 C CA . GLY A 1 152 ? 1.890 2.262 16.132 1.00 98.06 152 GLY A CA 1
ATOM 1126 C C . GLY A 1 152 ? 1.917 3.282 15.004 1.00 98.06 152 GLY A C 1
ATOM 1127 O O . GLY A 1 152 ? 0.886 3.814 14.593 1.00 98.06 152 GLY A O 1
ATOM 1128 N N . THR A 1 153 ? 3.116 3.562 14.510 1.00 97.81 153 THR A N 1
ATOM 1129 C CA . THR A 1 153 ? 3.358 4.485 13.400 1.00 97.81 153 THR A CA 1
ATOM 1130 C C . THR A 1 153 ? 3.172 3.781 12.055 1.00 97.81 153 THR A C 1
ATOM 1132 O O . THR A 1 153 ? 2.830 2.599 11.989 1.00 97.81 153 THR A O 1
ATOM 1135 N N . TRP A 1 154 ? 3.483 4.476 10.957 1.00 96.25 154 TRP A N 1
ATOM 1136 C CA . TRP A 1 154 ? 3.519 3.904 9.607 1.00 96.25 154 TRP A CA 1
ATOM 1137 C C . TRP A 1 154 ? 4.368 2.626 9.480 1.00 96.25 154 TRP A C 1
ATOM 1139 O O . TRP A 1 154 ? 4.132 1.835 8.568 1.00 96.25 154 TRP A O 1
ATOM 1149 N N . LYS A 1 155 ? 5.342 2.406 10.375 1.00 96.25 155 LYS A N 1
ATOM 1150 C CA . LYS A 1 155 ? 6.182 1.199 10.388 1.00 96.25 155 LYS A CA 1
ATOM 1151 C C . LYS A 1 155 ? 5.434 -0.029 10.888 1.00 96.25 155 LYS A C 1
ATOM 1153 O O . LYS A 1 155 ? 5.600 -1.105 10.325 1.00 96.25 155 LYS A O 1
ATOM 1158 N N . GLU A 1 156 ? 4.639 0.131 11.941 1.00 97.44 156 GLU A N 1
ATOM 1159 C CA . GLU A 1 156 ? 3.906 -0.963 12.577 1.00 97.44 156 GLU A CA 1
ATOM 1160 C C . GLU A 1 156 ? 2.581 -1.248 11.861 1.00 97.44 156 GLU A C 1
ATOM 1162 O O . GLU A 1 156 ? 2.199 -2.406 11.709 1.00 97.44 156 GLU A O 1
ATOM 1167 N N . VAL A 1 157 ? 1.885 -0.202 11.404 1.00 97.31 157 VAL A N 1
ATOM 1168 C CA . VAL A 1 157 ? 0.552 -0.330 10.781 1.00 97.31 157 VAL A CA 1
ATOM 1169 C C . VAL A 1 157 ? 0.603 -0.445 9.254 1.00 97.31 157 VAL A C 1
ATOM 1171 O O . VAL A 1 157 ? -0.361 -0.893 8.634 1.00 97.31 157 VAL A O 1
ATOM 1174 N N . GLY A 1 158 ? 1.731 -0.073 8.644 1.00 96.75 158 GLY A N 1
ATOM 1175 C CA . GLY A 1 158 ? 1.935 -0.034 7.198 1.00 96.75 158 GLY A CA 1
ATOM 1176 C C . GLY A 1 158 ? 1.594 1.320 6.564 1.00 96.75 158 GLY A C 1
ATOM 1177 O O . GLY A 1 158 ? 0.788 2.097 7.074 1.00 96.75 158 GLY A O 1
ATOM 1178 N N . LEU A 1 159 ? 2.200 1.591 5.404 1.00 97.19 159 LEU A N 1
ATOM 1179 C CA . LEU A 1 159 ? 2.069 2.869 4.690 1.00 97.19 159 LEU A CA 1
ATOM 1180 C C . LEU A 1 159 ? 0.644 3.140 4.191 1.00 97.19 159 LEU A C 1
ATOM 1182 O O . LEU A 1 159 ? 0.184 4.275 4.268 1.00 97.19 159 LEU A O 1
ATOM 1186 N N . ILE A 1 160 ? -0.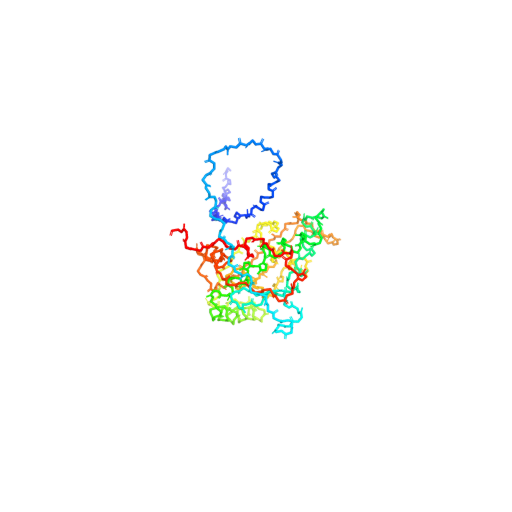055 2.112 3.699 1.00 97.19 160 ILE A N 1
ATOM 1187 C CA . ILE A 1 160 ? -1.413 2.249 3.154 1.00 97.19 160 ILE A CA 1
ATOM 1188 C C . ILE A 1 160 ? -2.411 2.622 4.263 1.00 97.19 160 ILE A C 1
ATOM 1190 O O . ILE A 1 160 ? -3.040 3.675 4.135 1.00 97.19 160 ILE A O 1
ATOM 1194 N N . PRO A 1 161 ? -2.525 1.866 5.382 1.00 97.56 161 PRO A N 1
ATOM 1195 C CA . PRO A 1 161 ? -3.436 2.261 6.451 1.00 97.56 161 PRO A CA 1
ATOM 1196 C C . PRO A 1 161 ? -3.056 3.588 7.098 1.00 97.56 161 PRO A C 1
ATOM 1198 O O . PRO A 1 161 ? -3.938 4.374 7.439 1.00 97.56 161 PRO A O 1
ATOM 1201 N N . PHE A 1 162 ? -1.756 3.870 7.227 1.00 97.94 162 PHE A N 1
ATOM 1202 C CA . PHE A 1 162 ? -1.295 5.142 7.770 1.00 97.94 162 PHE A CA 1
ATOM 1203 C C . PHE A 1 162 ? -1.712 6.325 6.892 1.00 97.94 162 PHE A C 1
ATOM 1205 O O . PHE A 1 162 ? -2.291 7.271 7.415 1.00 97.94 162 PHE A O 1
ATOM 1212 N N . LYS A 1 163 ? -1.491 6.249 5.568 1.00 97.44 163 LYS A N 1
ATOM 1213 C CA . LYS A 1 163 ? -1.919 7.281 4.610 1.00 97.44 163 LYS A CA 1
ATOM 1214 C C . LYS A 1 163 ? -3.421 7.531 4.701 1.00 97.44 163 LYS A C 1
ATOM 1216 O O . LYS A 1 163 ? -3.833 8.672 4.856 1.00 97.44 163 LYS A O 1
ATOM 1221 N N . ALA A 1 164 ? -4.225 6.474 4.599 1.00 97.00 164 ALA A N 1
ATOM 1222 C CA . ALA A 1 164 ? -5.680 6.600 4.605 1.00 97.00 164 ALA A CA 1
ATOM 1223 C C . ALA A 1 164 ? -6.198 7.162 5.942 1.00 97.00 164 ALA A C 1
ATOM 1225 O O . ALA A 1 164 ? -7.090 8.003 5.948 1.00 97.00 164 ALA A O 1
ATOM 1226 N N . SER A 1 165 ? -5.572 6.803 7.067 1.00 97.12 165 SER A N 1
ATOM 1227 C CA . SER A 1 165 ? -5.966 7.313 8.388 1.00 97.12 165 SER A CA 1
ATOM 1228 C C . SER A 1 165 ? -5.741 8.817 8.577 1.00 97.12 165 SER A C 1
ATOM 1230 O O . SER A 1 165 ? -6.363 9.397 9.460 1.00 97.12 165 SER A O 1
ATOM 1232 N N . MET A 1 166 ? -4.890 9.462 7.766 1.00 94.94 166 MET A N 1
ATOM 1233 C CA . MET A 1 166 ? -4.654 10.914 7.837 1.00 94.94 166 MET A CA 1
ATOM 1234 C C . MET A 1 166 ? -5.907 11.742 7.512 1.00 94.94 166 MET A C 1
ATOM 1236 O O . MET A 1 166 ? -5.970 12.915 7.871 1.00 94.94 166 MET A O 1
ATOM 1240 N N . GLU A 1 167 ? -6.881 11.143 6.827 1.00 93.62 167 GLU A N 1
ATOM 1241 C CA . GLU A 1 167 ? -8.110 11.794 6.358 1.00 93.62 167 GLU A CA 1
ATOM 1242 C C . GLU A 1 167 ? -9.371 11.186 7.000 1.00 93.62 167 GLU A C 1
ATOM 1244 O O . GLU A 1 167 ? -10.490 11.541 6.635 1.00 93.62 167 GLU A O 1
ATOM 1249 N N . MET A 1 168 ? -9.207 10.263 7.954 1.00 95.00 168 MET A N 1
ATOM 1250 C CA . MET A 1 168 ? -10.304 9.521 8.577 1.00 95.00 168 MET A CA 1
ATOM 1251 C C . MET A 1 168 ? -10.620 10.013 9.987 1.00 95.00 168 MET A C 1
ATOM 1253 O O . MET A 1 168 ? -9.733 10.342 10.773 1.00 95.00 168 MET A O 1
ATOM 1257 N N . GLU A 1 169 ? -11.897 9.934 10.353 1.00 94.25 169 GLU A N 1
ATOM 1258 C CA . GLU A 1 169 ? -12.338 10.104 11.736 1.00 94.25 169 GLU A CA 1
ATOM 1259 C C . GLU A 1 169 ? -12.278 8.765 12.498 1.00 94.25 169 GLU A C 1
ATOM 1261 O O . GLU A 1 169 ? -12.654 7.718 11.947 1.00 94.25 169 GLU A O 1
ATOM 1266 N N . PRO A 1 170 ? -11.851 8.750 13.776 1.00 95.88 170 PRO A N 1
ATOM 1267 C CA . PRO A 1 170 ? -11.949 7.562 14.615 1.00 95.88 170 PRO A CA 1
ATOM 1268 C C . PRO A 1 170 ? -13.378 7.009 14.669 1.00 95.88 170 PRO A C 1
ATOM 1270 O O . PRO A 1 170 ? -14.356 7.736 14.811 1.00 95.88 170 PRO A O 1
ATOM 1273 N N . GLY A 1 171 ? -13.502 5.690 14.569 1.00 96.19 171 GLY A N 1
ATOM 1274 C CA . GLY A 1 171 ? -14.773 4.975 14.502 1.00 96.19 171 GLY A CA 1
ATOM 1275 C C . GLY A 1 171 ? -15.260 4.680 13.081 1.00 96.19 171 GLY A C 1
ATOM 1276 O O . GLY A 1 171 ? -16.208 3.906 12.941 1.00 96.19 171 GLY A O 1
ATOM 1277 N N . THR A 1 172 ? -14.612 5.217 12.045 1.00 96.62 172 THR A N 1
ATOM 1278 C CA . THR A 1 172 ? -14.992 4.999 10.640 1.00 96.62 172 THR A CA 1
ATOM 1279 C C . THR A 1 172 ? -14.192 3.874 9.977 1.00 96.62 172 THR A C 1
ATOM 1281 O O . THR A 1 172 ? -13.077 3.545 10.394 1.00 96.62 172 THR A O 1
ATOM 1284 N N . TYR A 1 173 ? -14.787 3.256 8.952 1.00 97.75 173 TYR A N 1
ATOM 1285 C CA . TYR A 1 173 ? -14.125 2.267 8.099 1.00 97.75 173 TYR A CA 1
ATOM 1286 C C . TYR A 1 173 ? -13.511 2.938 6.873 1.00 97.75 173 TYR A C 1
ATOM 1288 O O . TYR A 1 173 ? -14.181 3.733 6.211 1.00 97.75 173 TYR A O 1
ATOM 1296 N N . SER A 1 174 ? -12.286 2.547 6.532 1.00 98.25 174 SER A N 1
ATOM 1297 C CA . SER A 1 174 ? -11.627 2.921 5.283 1.00 98.25 174 SER A CA 1
ATOM 1298 C C . SER A 1 174 ? -12.391 2.377 4.077 1.00 98.25 174 SER A C 1
ATOM 1300 O O . SER A 1 174 ? -13.246 1.492 4.207 1.00 98.25 174 SER A O 1
ATOM 1302 N N . ASP A 1 175 ? -12.051 2.868 2.890 1.00 97.81 175 ASP A N 1
ATOM 1303 C CA . ASP A 1 175 ? -12.386 2.175 1.649 1.00 97.81 175 ASP A CA 1
ATOM 1304 C C . ASP A 1 175 ? -11.540 0.904 1.481 1.00 97.81 175 ASP A C 1
ATOM 1306 O O . ASP A 1 175 ? -10.729 0.545 2.343 1.00 97.81 175 ASP A O 1
ATOM 1310 N N . LEU A 1 176 ? -11.776 0.182 0.384 1.00 97.75 176 LEU A N 1
ATOM 1311 C CA . LEU A 1 176 ? -10.921 -0.934 0.004 1.00 97.75 176 LEU A CA 1
ATOM 1312 C C . LEU A 1 176 ? -9.593 -0.415 -0.528 1.00 97.75 176 LEU A C 1
ATOM 1314 O O . LEU A 1 176 ? -9.548 0.416 -1.434 1.00 97.75 176 LEU A O 1
ATOM 1318 N N . HIS A 1 177 ? -8.520 -0.996 -0.018 1.00 97.62 177 HIS A N 1
ATOM 1319 C CA . HIS A 1 177 ? -7.171 -0.763 -0.484 1.00 97.62 177 HIS A CA 1
ATOM 1320 C C . HIS A 1 177 ? -6.542 -2.096 -0.858 1.00 97.62 177 HIS A C 1
ATOM 1322 O O . HIS A 1 177 ? -6.623 -3.068 -0.108 1.00 97.62 177 HIS A O 1
ATOM 1328 N N . GLU A 1 178 ? -5.896 -2.151 -2.011 1.00 96.19 178 GLU A N 1
ATOM 1329 C CA . GLU A 1 178 ? -5.049 -3.291 -2.323 1.00 96.19 178 GLU A CA 1
ATOM 1330 C C . GLU A 1 178 ? -3.752 -3.177 -1.520 1.00 96.19 178 GLU A C 1
ATOM 1332 O O . GLU A 1 178 ? -3.113 -2.128 -1.506 1.00 96.19 178 GLU A O 1
ATOM 1337 N N . SER A 1 179 ? -3.374 -4.254 -0.842 1.00 93.12 179 SER A N 1
ATOM 1338 C CA . SER A 1 179 ? -2.071 -4.418 -0.209 1.00 93.12 179 SER A CA 1
ATOM 1339 C C . SER A 1 179 ? -1.315 -5.557 -0.903 1.00 93.12 179 SER A C 1
ATOM 1341 O O . SER A 1 179 ? -1.906 -6.299 -1.694 1.00 93.12 179 SER A O 1
ATOM 1343 N N . PRO A 1 180 ? 0.003 -5.705 -0.684 1.00 91.69 180 PRO A N 1
ATOM 1344 C CA . PRO A 1 180 ? 0.740 -6.806 -1.292 1.00 91.69 180 PRO A CA 1
ATOM 1345 C C . PRO A 1 180 ? 0.086 -8.141 -0.899 1.00 91.69 180 PRO A C 1
ATOM 1347 O O . PRO A 1 180 ? 0.004 -8.431 0.291 1.00 91.69 180 PRO A O 1
ATOM 1350 N N . ALA A 1 181 ? -0.383 -8.915 -1.887 1.00 95.56 181 ALA A N 1
ATOM 1351 C CA . ALA A 1 181 ? -1.083 -10.201 -1.735 1.00 95.56 181 ALA A CA 1
ATOM 1352 C C . ALA A 1 181 ? -2.536 -10.186 -1.215 1.00 95.56 181 ALA A C 1
ATOM 1354 O O . ALA A 1 181 ? -3.116 -11.267 -1.086 1.00 95.56 181 ALA A O 1
ATOM 1355 N N . ALA A 1 182 ? -3.151 -9.035 -0.920 1.00 97.06 182 ALA A N 1
ATOM 1356 C CA . ALA A 1 182 ? -4.496 -9.010 -0.335 1.00 97.06 182 ALA A CA 1
ATOM 1357 C C . ALA A 1 182 ? -5.317 -7.766 -0.700 1.00 97.06 182 ALA A C 1
ATOM 1359 O O . ALA A 1 182 ? -4.786 -6.714 -1.049 1.00 97.06 182 ALA A O 1
ATOM 1360 N N . TRP A 1 183 ? -6.635 -7.869 -0.533 1.00 98.12 183 TRP A N 1
ATOM 1361 C CA . TRP A 1 183 ? -7.504 -6.702 -0.390 1.00 98.12 183 TRP A CA 1
ATOM 1362 C C . TRP A 1 183 ? -7.758 -6.420 1.082 1.00 98.12 183 TRP A C 1
ATOM 1364 O O . TRP A 1 183 ? -8.109 -7.319 1.845 1.00 98.12 183 TRP A O 1
ATOM 1374 N N . THR A 1 184 ? -7.600 -5.161 1.468 1.00 97.62 184 THR A N 1
ATOM 1375 C CA . THR A 1 184 ? -7.615 -4.726 2.859 1.00 97.62 184 THR A CA 1
ATOM 1376 C C . THR A 1 184 ? -8.605 -3.587 3.052 1.00 97.62 184 THR A C 1
ATOM 1378 O O . THR A 1 184 ? -8.670 -2.653 2.258 1.00 97.62 184 THR A O 1
ATOM 1381 N N . PHE A 1 185 ? -9.331 -3.620 4.161 1.00 98.19 185 PHE A N 1
ATOM 1382 C CA . PHE A 1 185 ? -9.977 -2.443 4.738 1.00 98.19 185 PHE A CA 1
ATOM 1383 C C . PHE A 1 185 ? -9.774 -2.468 6.248 1.00 98.19 185 PHE A C 1
ATOM 1385 O O . PHE A 1 185 ? -9.417 -3.494 6.832 1.00 98.19 185 PHE A O 1
ATOM 1392 N N . PHE A 1 186 ? -9.969 -1.336 6.905 1.00 98.25 186 PHE A N 1
ATOM 1393 C CA . PHE A 1 186 ? -9.763 -1.253 8.342 1.00 98.25 186 PHE A CA 1
ATOM 1394 C C . PHE A 1 186 ? -10.674 -0.214 8.979 1.00 98.25 186 PHE A C 1
ATOM 1396 O O . PHE A 1 186 ? -11.135 0.722 8.331 1.00 98.25 186 PHE A O 1
ATOM 1403 N N . LYS A 1 187 ? -10.929 -0.378 10.274 1.00 98.12 187 LYS A N 1
ATOM 1404 C CA . LYS A 1 187 ? -11.560 0.642 11.108 1.00 98.12 187 LYS A CA 1
ATOM 1405 C C . LYS A 1 187 ? -10.479 1.424 11.835 1.00 98.12 187 LYS A C 1
ATOM 1407 O O . LYS A 1 187 ? -9.657 0.812 12.523 1.00 98.12 187 LYS A O 1
ATOM 1412 N N . LEU A 1 188 ? -10.487 2.749 11.727 1.00 98.25 188 LEU A N 1
ATOM 1413 C CA . LEU A 1 188 ? -9.642 3.586 12.578 1.00 98.25 188 LEU A CA 1
ATOM 1414 C C . LEU A 1 188 ? -10.243 3.593 13.986 1.00 98.25 188 LEU A C 1
ATOM 1416 O O . LEU A 1 188 ? -11.387 3.994 14.166 1.00 98.25 188 LEU A O 1
ATOM 1420 N N . ILE A 1 189 ? -9.511 3.114 14.988 1.00 98.19 189 ILE A N 1
ATOM 1421 C CA . ILE A 1 189 ? -9.992 3.041 16.376 1.00 98.19 189 ILE A CA 1
ATOM 1422 C C . ILE A 1 189 ? -9.593 4.294 17.148 1.00 98.19 189 ILE A C 1
ATOM 1424 O O . ILE A 1 189 ? -10.416 4.863 17.860 1.00 98.19 189 ILE A O 1
ATOM 1428 N N . ALA A 1 190 ? -8.336 4.714 17.013 1.00 96.88 190 ALA A N 1
ATOM 1429 C CA . ALA A 1 190 ? -7.792 5.867 17.717 1.00 96.88 190 ALA A CA 1
ATOM 1430 C C . ALA A 1 190 ? -6.587 6.456 16.976 1.00 96.88 190 ALA A C 1
ATOM 1432 O O . ALA A 1 190 ? -5.889 5.750 16.246 1.00 96.88 190 ALA A O 1
ATOM 1433 N N . THR A 1 191 ? -6.326 7.733 17.235 1.00 95.81 191 THR A N 1
ATOM 1434 C CA . THR A 1 191 ? -5.110 8.462 16.862 1.00 95.81 191 THR A CA 1
ATOM 1435 C C . THR A 1 191 ? -4.593 9.206 18.095 1.00 95.81 191 THR A C 1
ATOM 1437 O O . THR A 1 191 ? -5.387 9.561 18.966 1.00 95.81 191 THR A O 1
ATOM 1440 N N . ASN A 1 192 ? -3.280 9.415 18.196 1.00 92.88 192 ASN A N 1
ATOM 1441 C CA . ASN A 1 192 ? -2.671 10.250 19.239 1.00 92.88 192 ASN A CA 1
ATOM 1442 C C . ASN A 1 192 ? -2.543 11.735 18.844 1.00 92.88 192 ASN A C 1
ATOM 1444 O O . ASN A 1 192 ? -1.844 12.480 19.524 1.00 92.88 192 ASN A O 1
ATOM 1448 N N . VAL A 1 193 ? -3.172 12.135 17.738 1.00 88.56 193 VAL A N 1
ATOM 1449 C CA . VAL A 1 193 ? -3.213 13.515 17.236 1.00 88.56 193 VAL A CA 1
ATOM 1450 C C . VAL A 1 193 ? -4.390 14.240 17.881 1.00 88.56 193 VAL A C 1
ATOM 1452 O O . VAL A 1 193 ? -5.511 13.731 17.835 1.00 88.56 193 VAL A O 1
ATOM 1455 N N . GLU A 1 194 ? -4.143 15.405 18.481 1.00 85.06 194 GLU A N 1
ATOM 1456 C CA . GLU A 1 194 ? -5.210 16.243 19.037 1.00 85.06 194 GLU A CA 1
ATOM 1457 C C . GLU A 1 194 ? -5.974 17.000 17.934 1.00 85.06 194 GLU A C 1
ATOM 1459 O O . GLU A 1 194 ? -5.480 17.199 16.821 1.00 85.06 194 GLU A O 1
ATOM 1464 N N . ASP A 1 195 ? -7.193 17.454 18.239 1.00 78.94 195 ASP A N 1
ATOM 1465 C CA . ASP A 1 195 ? -8.011 18.218 17.292 1.00 78.94 195 ASP A CA 1
ATOM 1466 C C . ASP A 1 195 ? -7.267 19.474 16.800 1.00 78.94 195 ASP A C 1
ATOM 1468 O O . ASP A 1 195 ? -6.909 20.364 17.572 1.00 78.94 195 ASP A O 1
ATOM 1472 N N . GLY A 1 196 ? -7.069 19.564 15.482 1.00 77.00 196 GLY A N 1
ATOM 1473 C CA . GLY A 1 196 ? -6.358 20.671 14.833 1.00 77.00 196 GLY A CA 1
ATOM 1474 C C . GLY A 1 196 ? -4.843 20.478 14.705 1.00 77.00 196 GLY A C 1
ATOM 1475 O O . GLY A 1 196 ? -4.185 21.307 14.071 1.00 77.00 196 GLY A O 1
ATOM 1476 N N . GLU A 1 197 ? -4.283 19.393 15.241 1.00 88.19 197 GLU A N 1
ATOM 1477 C CA . GLU A 1 197 ? -2.897 19.011 14.991 1.00 88.19 197 GLU A CA 1
ATOM 1478 C C . GLU A 1 197 ? -2.736 18.291 13.645 1.00 88.19 197 GLU A C 1
ATOM 1480 O O . GLU A 1 197 ? -3.657 17.691 13.092 1.00 88.19 197 GLU A O 1
ATOM 1485 N N . THR A 1 198 ? -1.532 18.373 13.078 1.00 88.69 198 THR A N 1
ATOM 1486 C CA . THR A 1 198 ? -1.203 17.705 11.814 1.00 88.69 198 THR A CA 1
ATOM 1487 C C . THR A 1 198 ? -0.521 16.371 12.087 1.00 88.69 198 THR A C 1
ATOM 1489 O O . THR A 1 198 ? 0.339 16.279 12.964 1.00 88.69 198 THR A O 1
ATOM 1492 N N . PHE A 1 199 ? -0.839 15.353 11.287 1.00 93.19 199 PHE A N 1
ATOM 1493 C CA . PHE A 1 199 ? -0.117 14.083 11.308 1.00 93.19 199 PHE A CA 1
ATOM 1494 C C . PHE A 1 199 ? 1.385 14.301 11.099 1.00 93.19 199 PHE A C 1
ATOM 1496 O O . PHE A 1 199 ? 1.821 15.037 10.211 1.00 93.19 199 PHE A O 1
ATOM 1503 N N . THR A 1 200 ? 2.183 13.606 11.900 1.00 95.31 200 THR A N 1
ATOM 1504 C CA . THR A 1 200 ? 3.641 13.560 11.768 1.00 95.31 200 THR A CA 1
ATOM 1505 C C . THR A 1 200 ? 4.084 12.116 11.535 1.00 95.31 200 THR A C 1
ATOM 1507 O O . THR A 1 200 ? 3.322 11.190 11.811 1.00 95.31 200 THR A O 1
ATOM 1510 N N . PRO A 1 201 ? 5.337 11.857 11.123 1.00 93.62 201 PRO A N 1
ATOM 1511 C CA . PRO A 1 201 ? 5.850 10.486 11.024 1.00 93.62 201 PRO A CA 1
ATOM 1512 C C . PRO A 1 201 ? 5.820 9.691 12.337 1.00 93.62 201 PRO A C 1
ATOM 1514 O O . PRO A 1 201 ? 6.024 8.481 12.313 1.00 93.62 201 PRO A O 1
ATOM 1517 N N . ARG A 1 202 ? 5.641 10.372 13.478 1.00 95.62 202 ARG A N 1
ATOM 1518 C CA . ARG A 1 202 ? 5.574 9.782 14.822 1.00 95.62 202 ARG A CA 1
ATOM 1519 C C . ARG A 1 202 ? 4.149 9.664 15.354 1.00 95.62 202 ARG A C 1
ATOM 1521 O O . ARG A 1 202 ? 3.975 9.231 16.488 1.00 95.62 202 ARG A O 1
ATOM 1528 N N . THR A 1 203 ? 3.157 10.076 14.571 1.00 96.62 203 THR A N 1
ATOM 1529 C CA . THR A 1 203 ? 1.759 9.837 14.908 1.00 96.62 203 THR A CA 1
ATOM 1530 C C . THR A 1 203 ? 1.545 8.337 15.054 1.00 96.62 203 THR A C 1
ATOM 1532 O O . THR A 1 203 ? 1.971 7.555 14.205 1.00 96.62 203 THR A O 1
ATOM 1535 N N . GLU A 1 204 ? 0.910 7.947 16.150 1.00 97.81 204 GLU A N 1
ATOM 1536 C CA . GLU A 1 204 ? 0.507 6.576 16.408 1.00 97.81 204 GLU A CA 1
ATOM 1537 C C . GLU A 1 204 ? -0.990 6.460 16.163 1.00 97.81 204 GLU A C 1
ATOM 1539 O O . GLU A 1 204 ? -1.786 7.257 16.665 1.00 97.81 204 GLU A O 1
ATOM 1544 N N . ILE A 1 205 ? -1.369 5.445 15.397 1.00 98.12 205 ILE A N 1
ATOM 1545 C CA . ILE A 1 205 ? -2.761 5.087 15.161 1.00 98.12 205 ILE A CA 1
ATOM 1546 C C . ILE A 1 205 ? -3.011 3.676 15.672 1.00 98.12 205 ILE A C 1
ATOM 1548 O O . ILE A 1 205 ? -2.107 2.842 15.711 1.00 98.12 205 ILE A O 1
ATOM 1552 N N . THR A 1 206 ? -4.2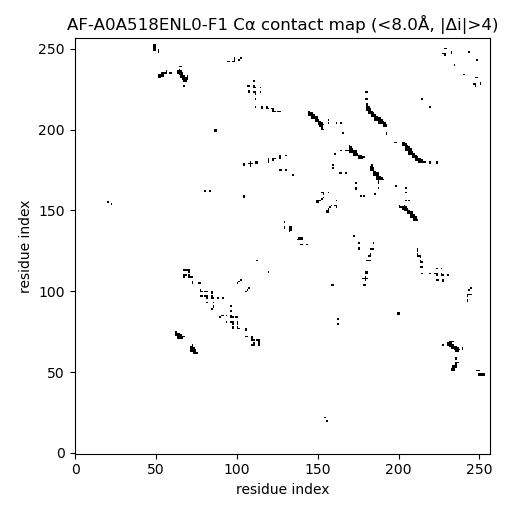52 3.406 16.055 1.00 98.56 206 THR A N 1
ATOM 1553 C CA . THR A 1 206 ? -4.740 2.050 16.303 1.00 98.56 206 THR A CA 1
ATOM 1554 C C . THR A 1 206 ? -5.805 1.723 15.278 1.00 98.56 206 THR A C 1
ATOM 1556 O O . THR A 1 206 ? -6.787 2.457 15.157 1.00 98.56 206 THR A O 1
ATOM 1559 N N . ILE A 1 207 ? -5.628 0.616 14.564 1.00 98.56 207 ILE A N 1
ATOM 1560 C CA . ILE A 1 207 ? -6.564 0.146 13.546 1.00 98.56 207 ILE A CA 1
ATOM 1561 C C . ILE A 1 207 ? -7.014 -1.281 13.837 1.00 98.56 207 ILE A C 1
ATOM 1563 O O . ILE A 1 207 ? -6.265 -2.096 14.377 1.00 98.56 207 ILE A O 1
ATOM 1567 N N . GLN A 1 208 ? -8.243 -1.576 13.433 1.00 98.12 208 GLN A N 1
ATOM 1568 C CA . GLN A 1 208 ? -8.767 -2.929 13.324 1.00 98.12 208 GLN A CA 1
ATOM 1569 C C . GLN A 1 208 ? -8.807 -3.291 11.838 1.00 98.12 208 GLN A C 1
ATOM 1571 O O . GLN A 1 208 ? -9.672 -2.807 11.107 1.00 98.12 208 GLN A O 1
ATOM 1576 N N . ARG A 1 209 ? -7.826 -4.071 11.386 1.00 97.69 209 ARG A N 1
ATOM 1577 C CA . ARG A 1 209 ? -7.558 -4.385 9.980 1.00 97.69 209 ARG A CA 1
ATOM 1578 C C . ARG A 1 209 ? -8.155 -5.731 9.583 1.00 97.69 209 ARG A C 1
ATOM 1580 O O . ARG A 1 209 ? -8.071 -6.689 10.343 1.00 97.69 209 ARG A O 1
ATOM 1587 N N . TYR A 1 210 ? -8.702 -5.793 8.377 1.00 97.62 210 TYR A N 1
ATOM 1588 C CA . TYR A 1 210 ? -9.277 -6.987 7.772 1.00 97.62 210 TYR A CA 1
ATOM 1589 C C . TYR A 1 210 ? -8.581 -7.233 6.442 1.00 97.62 210 TYR A C 1
ATOM 1591 O O . TYR A 1 210 ? -8.617 -6.372 5.562 1.00 97.62 210 TYR A O 1
ATOM 1599 N N . ASP A 1 211 ? -7.950 -8.394 6.308 1.00 97.00 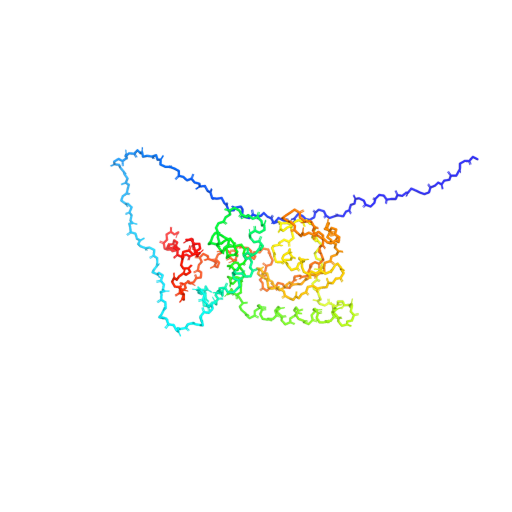211 ASP A N 1
ATOM 1600 C CA . ASP A 1 211 ? -7.226 -8.790 5.104 1.00 97.00 211 ASP A CA 1
ATOM 1601 C C . ASP A 1 211 ? -7.936 -9.963 4.433 1.00 97.00 211 ASP A C 1
ATOM 1603 O O . ASP A 1 211 ? -8.295 -10.948 5.075 1.00 97.00 211 ASP A O 1
ATOM 1607 N N . ILE A 1 212 ? -8.154 -9.845 3.127 1.00 97.62 212 ILE A N 1
ATOM 1608 C CA . ILE A 1 212 ? -8.715 -10.898 2.285 1.00 97.62 212 ILE A CA 1
ATOM 1609 C C . ILE A 1 212 ? -7.621 -11.273 1.288 1.00 97.62 212 ILE A C 1
ATOM 1611 O O . ILE A 1 212 ? -7.486 -10.613 0.249 1.00 97.62 212 ILE A O 1
ATOM 1615 N N . PRO A 1 213 ? -6.787 -12.267 1.639 1.00 96.81 213 PRO A N 1
ATOM 1616 C CA . PRO A 1 213 ? -5.632 -12.627 0.839 1.00 96.81 213 PRO A CA 1
ATOM 1617 C C . PRO A 1 213 ? -6.055 -13.300 -0.465 1.00 96.81 213 PRO A C 1
ATOM 1619 O O . PRO A 1 213 ? -7.023 -14.061 -0.513 1.00 96.81 213 PRO A O 1
ATOM 1622 N N . TYR A 1 214 ? -5.297 -13.021 -1.521 1.00 96.50 214 TYR A N 1
ATOM 1623 C CA . TYR A 1 214 ? -5.342 -13.741 -2.792 1.00 96.50 214 TYR A CA 1
ATOM 1624 C C . TYR A 1 214 ? -4.045 -14.510 -3.085 1.00 96.50 214 TYR A C 1
ATOM 1626 O O . TYR A 1 214 ? -4.031 -15.329 -3.997 1.00 96.50 214 TYR A O 1
ATOM 1634 N N . LEU A 1 215 ? -2.976 -14.300 -2.305 1.00 95.62 215 LEU A N 1
ATOM 1635 C CA . LEU A 1 215 ? -1.811 -15.194 -2.261 1.00 95.62 215 LEU A CA 1
ATOM 1636 C C . LEU A 1 215 ? -1.678 -15.821 -0.861 1.00 95.62 215 LEU A C 1
ATOM 1638 O O . LEU A 1 215 ? -2.194 -15.261 0.102 1.00 95.62 215 LEU A O 1
ATOM 1642 N N . PRO A 1 216 ? -0.975 -16.958 -0.711 1.00 91.75 216 PRO A N 1
ATOM 1643 C CA . PRO A 1 216 ? -0.785 -17.599 0.590 1.00 91.75 216 PRO A CA 1
ATOM 1644 C C . PRO A 1 216 ? 0.001 -16.722 1.576 1.00 91.75 216 PRO A C 1
ATOM 1646 O O . PRO A 1 216 ? 1.114 -16.292 1.265 1.00 91.75 216 PRO A O 1
ATOM 1649 N N . ASP A 1 217 ? -0.528 -16.530 2.787 1.00 82.56 217 ASP A N 1
ATOM 1650 C CA . ASP A 1 217 ? 0.047 -15.630 3.799 1.00 82.56 217 ASP A CA 1
ATOM 1651 C C . ASP A 1 217 ? 1.514 -15.950 4.134 1.00 82.56 217 ASP A C 1
ATOM 1653 O O . ASP A 1 217 ? 2.367 -15.063 4.089 1.00 82.56 217 ASP A O 1
ATOM 1657 N N . GLU A 1 218 ? 1.829 -17.224 4.401 1.00 80.94 218 GLU A N 1
ATOM 1658 C CA . GLU A 1 218 ? 3.146 -17.672 4.889 1.00 80.94 218 GLU A CA 1
ATOM 1659 C C . GLU A 1 218 ? 4.299 -17.460 3.892 1.00 80.94 218 GLU A C 1
ATOM 1661 O O . GLU A 1 218 ? 5.451 -17.358 4.310 1.00 80.94 218 GLU A O 1
ATOM 1666 N N . ALA A 1 219 ? 4.003 -17.387 2.590 1.00 82.06 219 ALA A N 1
ATOM 1667 C CA . ALA A 1 219 ? 5.003 -17.311 1.518 1.00 82.06 219 ALA A CA 1
ATOM 1668 C C . ALA A 1 219 ? 4.841 -16.083 0.608 1.00 82.06 219 ALA A C 1
ATOM 1670 O O . ALA A 1 219 ? 5.627 -15.893 -0.320 1.00 82.06 219 ALA A O 1
ATOM 1671 N N . SER A 1 220 ? 3.834 -15.244 0.862 1.00 88.12 220 SER A N 1
ATOM 1672 C CA . SER A 1 220 ? 3.493 -14.078 0.039 1.00 88.12 220 SER A CA 1
ATOM 1673 C C . SER A 1 220 ? 4.694 -13.169 -0.242 1.00 88.12 220 SER A C 1
ATOM 1675 O O . SER A 1 220 ? 4.901 -12.774 -1.386 1.00 88.12 220 SER A O 1
ATOM 1677 N N . GLN A 1 221 ? 5.527 -12.884 0.762 1.00 89.44 221 GLN A N 1
ATOM 1678 C CA . GLN A 1 221 ? 6.701 -12.017 0.608 1.00 89.44 221 GLN A CA 1
ATOM 1679 C C . GLN A 1 221 ? 7.748 -12.607 -0.341 1.00 89.44 221 GLN A C 1
ATOM 1681 O O . GLN A 1 221 ? 8.196 -11.917 -1.255 1.00 89.44 221 GLN A O 1
ATOM 1686 N N . ASP A 1 222 ? 8.099 -13.881 -0.163 1.00 92.75 222 ASP A N 1
ATOM 1687 C CA . ASP A 1 222 ? 9.081 -14.562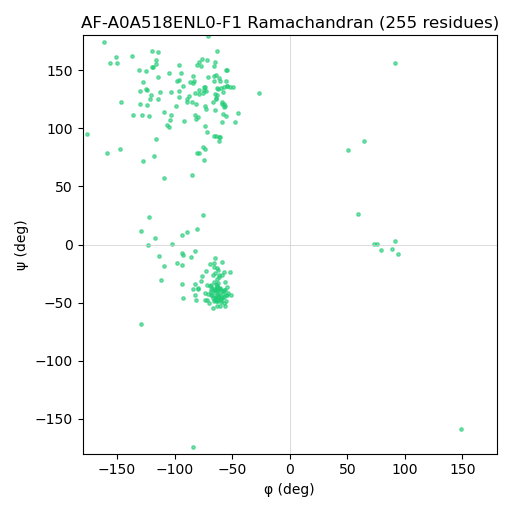 -1.011 1.00 92.75 222 ASP A CA 1
ATOM 1688 C C . ASP A 1 222 ? 8.561 -14.709 -2.445 1.00 92.75 222 ASP A C 1
ATOM 1690 O O . ASP A 1 222 ? 9.311 -14.516 -3.403 1.00 92.75 222 ASP A O 1
ATOM 1694 N N . LEU A 1 223 ? 7.261 -14.984 -2.605 1.00 93.00 223 LEU A N 1
ATOM 1695 C CA . LEU A 1 223 ? 6.604 -15.041 -3.910 1.00 93.00 223 LEU A CA 1
ATOM 1696 C C . LEU A 1 223 ? 6.632 -13.681 -4.611 1.00 93.00 223 LEU A C 1
ATOM 1698 O O . LEU A 1 223 ? 7.010 -13.607 -5.778 1.00 93.00 223 LEU A O 1
ATOM 1702 N N . ILE A 1 224 ? 6.278 -12.603 -3.910 1.00 94.38 224 ILE A N 1
ATOM 1703 C CA . ILE A 1 224 ? 6.288 -11.243 -4.459 1.00 94.38 224 ILE A CA 1
ATOM 1704 C C . ILE A 1 224 ? 7.709 -10.815 -4.813 1.00 94.38 224 ILE A C 1
ATOM 1706 O O . ILE A 1 224 ? 7.930 -10.282 -5.897 1.00 94.38 224 ILE A O 1
ATOM 1710 N N . GLN A 1 225 ? 8.686 -11.071 -3.943 1.00 93.38 225 GLN A N 1
ATOM 1711 C CA . GLN A 1 225 ? 10.080 -10.748 -4.228 1.00 93.38 225 GLN A CA 1
ATOM 1712 C C . GLN A 1 225 ? 10.584 -11.537 -5.442 1.00 93.38 225 GLN A C 1
ATOM 1714 O O . GLN A 1 225 ? 11.152 -10.957 -6.366 1.00 93.38 225 GLN A O 1
ATOM 1719 N N . SER A 1 226 ? 10.284 -12.837 -5.506 1.00 92.38 226 SER A N 1
ATOM 1720 C CA . SER A 1 226 ? 10.594 -13.667 -6.671 1.00 92.38 226 SER A CA 1
ATOM 1721 C C . SER A 1 226 ? 9.923 -13.141 -7.943 1.00 92.38 226 SER A C 1
ATOM 1723 O O . SER A 1 226 ? 10.553 -13.102 -9.000 1.00 92.38 226 SER A O 1
ATOM 1725 N N . ALA A 1 227 ? 8.679 -12.670 -7.858 1.00 91.69 227 ALA A N 1
ATOM 1726 C CA . ALA A 1 227 ? 7.969 -12.056 -8.973 1.00 91.69 227 ALA A CA 1
ATOM 1727 C C . ALA A 1 227 ? 8.652 -10.761 -9.437 1.00 91.69 227 ALA A C 1
ATOM 1729 O O . ALA A 1 227 ? 8.904 -10.597 -10.631 1.00 91.69 227 ALA A O 1
ATOM 1730 N N . ILE A 1 228 ? 9.035 -9.878 -8.510 1.00 91.88 228 ILE A N 1
ATOM 1731 C CA . ILE A 1 228 ? 9.807 -8.664 -8.816 1.00 91.88 228 ILE A CA 1
ATOM 1732 C C . ILE A 1 228 ? 11.096 -9.023 -9.562 1.00 91.88 228 ILE A C 1
ATOM 1734 O O . ILE A 1 228 ? 11.416 -8.409 -10.585 1.00 91.88 228 ILE A O 1
ATOM 1738 N N . ASP A 1 229 ? 11.786 -10.070 -9.117 1.00 90.56 229 ASP A N 1
ATOM 1739 C CA . ASP A 1 229 ? 13.064 -10.498 -9.679 1.00 90.56 229 ASP A CA 1
ATOM 1740 C C . ASP A 1 229 ? 12.918 -11.230 -11.019 1.00 90.56 229 ASP A C 1
ATOM 1742 O O . ASP A 1 229 ? 13.793 -11.120 -11.876 1.00 90.56 229 ASP A O 1
ATOM 1746 N N . THR A 1 230 ? 11.788 -11.886 -11.298 1.00 89.62 230 THR A N 1
ATOM 1747 C CA . THR A 1 230 ? 11.642 -12.772 -12.475 1.00 89.62 230 THR A CA 1
ATOM 1748 C C . THR A 1 230 ? 10.690 -12.269 -13.560 1.00 89.62 230 THR A C 1
ATOM 1750 O O . THR A 1 230 ? 10.953 -12.513 -14.737 1.00 89.62 230 THR A O 1
ATOM 1753 N N . LEU A 1 231 ? 9.642 -11.512 -13.221 1.00 88.94 231 LEU A N 1
ATOM 1754 C CA . LEU A 1 231 ? 8.636 -11.070 -14.194 1.00 88.94 231 LEU A CA 1
ATOM 1755 C C . LEU A 1 231 ? 9.217 -10.107 -15.245 1.00 88.94 231 LEU A C 1
ATOM 1757 O O . LEU A 1 231 ? 10.027 -9.246 -14.905 1.00 88.94 231 LEU A O 1
ATOM 1761 N N . PRO A 1 232 ? 8.824 -10.202 -16.524 1.00 89.38 232 PRO A N 1
ATOM 1762 C CA . PRO A 1 232 ? 9.321 -9.296 -17.558 1.00 89.38 232 PRO A CA 1
ATOM 1763 C C . PRO A 1 232 ? 8.933 -7.844 -17.254 1.00 89.38 232 PRO A C 1
ATOM 1765 O O . PRO A 1 232 ? 7.838 -7.595 -16.753 1.00 89.38 232 PRO A O 1
ATOM 1768 N N . VAL A 1 233 ? 9.824 -6.901 -17.569 1.00 90.12 233 VAL A N 1
ATOM 1769 C CA . VAL A 1 233 ? 9.599 -5.462 -17.382 1.00 90.12 233 VAL A CA 1
ATOM 1770 C C . VAL A 1 233 ? 9.694 -4.754 -18.725 1.00 90.12 233 VAL A C 1
ATOM 1772 O O . VAL A 1 233 ? 10.684 -4.919 -19.441 1.00 90.12 233 VAL A O 1
ATOM 1775 N N . GLU A 1 234 ? 8.685 -3.950 -19.044 1.00 91.12 234 GLU A N 1
ATOM 1776 C CA . GLU A 1 234 ? 8.647 -3.135 -20.259 1.00 91.12 234 GLU A CA 1
ATOM 1777 C C . GLU A 1 234 ? 8.503 -1.661 -19.896 1.00 91.12 234 GLU A C 1
ATOM 1779 O O . GLU A 1 234 ? 7.571 -1.277 -19.190 1.00 91.12 234 GLU A O 1
ATOM 1784 N N . ILE A 1 235 ? 9.411 -0.817 -20.384 1.00 91.62 235 ILE A N 1
ATOM 1785 C CA . ILE A 1 235 ? 9.338 0.627 -20.137 1.00 91.62 235 ILE A CA 1
ATOM 1786 C C . ILE A 1 235 ? 8.348 1.242 -21.129 1.00 91.62 235 ILE A C 1
ATOM 1788 O O . ILE A 1 235 ? 8.547 1.145 -22.343 1.00 91.62 235 ILE A O 1
ATOM 1792 N N . ALA A 1 236 ? 7.300 1.879 -20.600 1.00 90.81 236 ALA A N 1
ATOM 1793 C CA . ALA A 1 236 ? 6.286 2.584 -21.382 1.00 90.81 236 ALA A CA 1
ATOM 1794 C C . ALA A 1 236 ? 6.612 4.082 -21.525 1.00 90.81 236 ALA A C 1
ATOM 1796 O O . ALA A 1 236 ? 6.355 4.667 -22.574 1.00 90.81 236 ALA A O 1
ATOM 1797 N N . ASP A 1 237 ? 7.226 4.682 -20.499 1.00 91.62 237 ASP A N 1
ATOM 1798 C CA . ASP A 1 237 ? 7.720 6.059 -20.510 1.00 91.62 237 ASP A CA 1
ATOM 1799 C C . ASP A 1 237 ? 9.190 6.121 -20.063 1.00 91.62 237 ASP A C 1
ATOM 1801 O O . ASP A 1 237 ? 9.523 5.907 -18.895 1.00 91.62 237 ASP A O 1
ATOM 1805 N N . GLU A 1 238 ? 10.081 6.461 -20.998 1.00 90.44 238 GLU A N 1
ATOM 1806 C CA . GLU A 1 238 ? 11.523 6.584 -20.747 1.00 90.44 238 GLU A CA 1
ATOM 1807 C C . GLU A 1 238 ? 11.859 7.655 -19.702 1.00 90.44 238 GLU A C 1
ATOM 1809 O O . GLU A 1 238 ? 12.858 7.533 -18.990 1.00 90.44 238 GLU A O 1
ATOM 1814 N N . ALA A 1 239 ? 11.012 8.678 -19.538 1.00 91.94 239 ALA A N 1
ATOM 1815 C CA . ALA A 1 239 ? 11.211 9.691 -18.510 1.00 91.94 239 ALA A CA 1
ATOM 1816 C C . ALA A 1 239 ? 11.159 9.093 -17.097 1.00 91.94 239 ALA A C 1
ATOM 1818 O O . ALA A 1 239 ? 11.743 9.665 -16.180 1.00 91.94 239 ALA A O 1
ATOM 1819 N N . TRP A 1 240 ? 10.526 7.932 -16.911 1.00 93.19 240 TRP A N 1
ATOM 1820 C CA . TRP A 1 240 ? 10.424 7.246 -15.622 1.00 93.19 240 TRP A CA 1
ATOM 1821 C C . TRP A 1 240 ? 11.517 6.202 -15.386 1.00 93.19 240 TRP A C 1
ATOM 1823 O O . TRP A 1 240 ? 11.655 5.732 -14.258 1.00 93.19 240 TRP A O 1
ATOM 1833 N N . GLU A 1 241 ? 12.353 5.888 -16.382 1.00 92.00 241 GLU A N 1
ATOM 1834 C CA . GLU A 1 241 ? 13.411 4.869 -16.270 1.00 92.00 241 GLU A CA 1
ATOM 1835 C C . GLU A 1 241 ? 14.331 5.122 -15.067 1.00 92.00 241 GLU A C 1
ATOM 1837 O O . GLU A 1 241 ? 14.640 4.213 -14.302 1.00 92.00 241 GLU A O 1
ATOM 1842 N N . HIS A 1 242 ? 14.702 6.382 -14.829 1.00 92.25 242 HIS A N 1
ATOM 1843 C CA . HIS A 1 242 ? 15.561 6.758 -13.707 1.00 92.25 242 HIS A CA 1
ATOM 1844 C C . HIS A 1 242 ? 14.893 6.611 -12.326 1.00 92.25 242 HIS A C 1
ATOM 1846 O O . HIS A 1 242 ? 15.600 6.597 -11.317 1.00 92.25 242 HIS A O 1
ATOM 1852 N N . ILE A 1 243 ? 13.563 6.507 -12.245 1.00 94.12 243 ILE A N 1
ATOM 1853 C CA . ILE A 1 243 ? 12.819 6.272 -10.998 1.00 94.12 243 ILE A CA 1
ATOM 1854 C C . ILE A 1 243 ? 12.800 4.780 -10.652 1.00 94.12 243 ILE A C 1
ATOM 1856 O O . ILE A 1 243 ? 12.872 4.430 -9.472 1.00 94.12 243 ILE A O 1
ATOM 1860 N N . ILE A 1 244 ? 12.760 3.908 -11.661 1.00 91.12 244 ILE A N 1
ATOM 1861 C CA . ILE A 1 244 ? 12.666 2.456 -11.487 1.00 91.12 244 ILE A CA 1
ATOM 1862 C C . ILE A 1 244 ? 13.945 1.930 -10.802 1.00 91.12 244 ILE A C 1
ATOM 1864 O O . ILE A 1 244 ? 15.056 2.262 -11.228 1.00 91.12 244 ILE A O 1
ATOM 1868 N N . PRO A 1 245 ? 13.840 1.126 -9.723 1.00 87.81 245 PRO A N 1
ATOM 1869 C CA . PRO A 1 245 ? 15.012 0.561 -9.065 1.00 87.81 245 PRO A CA 1
ATOM 1870 C C . PRO A 1 245 ? 15.872 -0.264 -10.039 1.00 87.81 245 PRO A C 1
ATOM 1872 O O . PRO A 1 245 ? 15.328 -1.099 -10.763 1.00 87.81 245 PRO A O 1
ATOM 1875 N N . PRO A 1 246 ? 17.212 -0.121 -10.032 1.00 85.69 246 PRO A N 1
ATOM 1876 C CA . PRO A 1 246 ? 18.077 -0.862 -10.951 1.00 85.69 246 PRO A CA 1
ATOM 1877 C C . PRO A 1 246 ? 17.913 -2.384 -10.886 1.00 85.69 246 PRO A C 1
ATOM 1879 O O . PRO A 1 246 ? 18.037 -3.038 -11.912 1.00 85.69 246 PRO A O 1
ATOM 1882 N N . ILE A 1 247 ? 17.591 -2.944 -9.713 1.00 82.38 247 ILE A N 1
ATOM 1883 C CA . ILE A 1 247 ? 17.346 -4.388 -9.543 1.00 82.38 247 ILE A CA 1
ATOM 1884 C C . ILE A 1 247 ? 16.163 -4.897 -10.385 1.00 82.38 247 ILE A C 1
ATOM 1886 O O . ILE A 1 247 ? 16.162 -6.041 -10.823 1.00 82.38 247 ILE A O 1
ATOM 1890 N N . VAL A 1 248 ? 15.197 -4.022 -10.675 1.00 83.81 248 VAL A N 1
ATOM 1891 C CA . VAL A 1 248 ? 14.034 -4.320 -11.523 1.00 83.81 248 VAL A CA 1
ATOM 1892 C C . VAL A 1 248 ? 14.412 -4.255 -13.006 1.00 83.81 248 VAL A C 1
ATOM 1894 O O . VAL A 1 248 ? 13.954 -5.079 -13.793 1.00 83.81 248 VAL A O 1
ATOM 1897 N N . LEU A 1 249 ? 15.268 -3.298 -13.384 1.00 83.06 249 LEU A N 1
ATOM 1898 C CA . LEU A 1 249 ? 15.693 -3.069 -14.772 1.00 83.06 249 LEU A CA 1
ATOM 1899 C C . LEU A 1 249 ? 16.783 -4.041 -15.245 1.00 83.06 249 LEU A C 1
ATOM 1901 O O . LEU A 1 249 ? 16.789 -4.458 -16.401 1.00 83.06 249 LEU A O 1
ATOM 1905 N N . TYR A 1 250 ? 17.721 -4.391 -14.367 1.00 80.31 250 TYR A N 1
ATOM 1906 C CA . TYR A 1 250 ? 18.935 -5.136 -14.698 1.00 80.31 250 TYR A CA 1
ATOM 1907 C C . TYR A 1 250 ? 18.957 -6.468 -13.952 1.00 80.31 250 TYR A C 1
ATOM 1909 O O . TYR A 1 250 ? 19.663 -6.644 -12.958 1.00 80.31 250 TYR A O 1
ATOM 1917 N N . LYS A 1 251 ? 18.163 -7.417 -14.448 1.00 72.75 251 LYS A N 1
ATOM 1918 C CA . LYS A 1 251 ? 18.026 -8.742 -13.839 1.00 72.75 251 LYS A CA 1
ATOM 1919 C C . LYS A 1 251 ? 19.262 -9.608 -14.113 1.00 72.75 251 LYS A C 1
ATOM 1921 O O . LYS A 1 251 ? 19.702 -9.682 -15.268 1.00 72.75 251 LYS A O 1
ATOM 1926 N N . PRO A 1 252 ? 19.830 -10.284 -13.096 1.00 63.12 252 PRO A N 1
ATOM 1927 C CA . PRO A 1 252 ? 20.882 -11.265 -13.320 1.00 63.12 252 PRO A CA 1
ATOM 1928 C C . PRO A 1 252 ? 20.330 -12.420 -14.166 1.00 63.12 252 PRO A C 1
ATOM 1930 O O . PRO A 1 252 ? 19.223 -12.906 -13.953 1.00 63.12 252 PRO A O 1
ATOM 1933 N N . ASN A 1 253 ? 21.092 -12.831 -15.177 1.00 56.88 253 ASN A N 1
ATOM 1934 C CA . ASN A 1 253 ? 20.653 -13.829 -16.148 1.00 56.88 253 ASN A CA 1
ATOM 1935 C C . ASN A 1 253 ? 20.491 -15.207 -15.457 1.00 56.88 253 ASN A C 1
ATOM 1937 O O . ASN A 1 253 ? 21.477 -15.693 -14.896 1.00 56.88 253 ASN A O 1
ATOM 1941 N N . PRO A 1 254 ? 19.309 -15.861 -15.497 1.00 54.53 254 PRO A N 1
ATOM 1942 C CA . PRO A 1 254 ? 19.026 -17.074 -14.715 1.00 54.53 254 PRO A CA 1
ATOM 1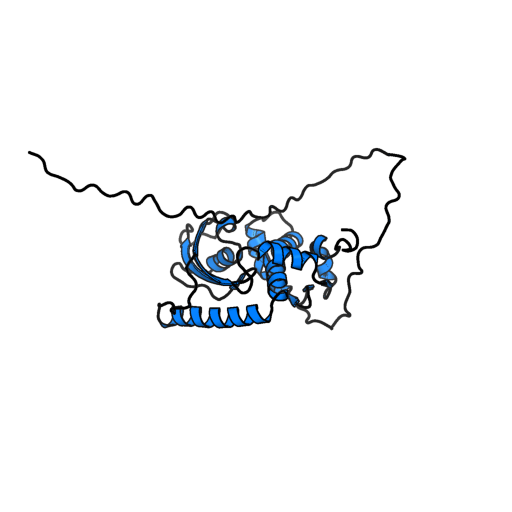943 C C . PRO A 1 254 ? 19.878 -18.296 -15.094 1.00 54.53 254 PRO A C 1
ATOM 1945 O O . PRO A 1 254 ? 19.927 -19.268 -14.353 1.00 54.53 254 PRO A O 1
ATOM 1948 N N . SER A 1 255 ? 20.614 -18.258 -16.208 1.00 52.91 255 SER A N 1
ATOM 1949 C CA . SER A 1 255 ? 21.506 -19.339 -16.653 1.00 52.91 255 SER A CA 1
ATOM 1950 C C . SER A 1 255 ? 22.833 -19.461 -15.868 1.00 52.91 255 SER A C 1
ATOM 1952 O O . SER A 1 255 ? 23.832 -19.896 -16.441 1.00 52.91 255 SER A O 1
ATOM 1954 N N . GLN A 1 256 ? 22.899 -19.008 -14.611 1.00 47.25 256 GLN A N 1
ATOM 1955 C CA . GLN A 1 256 ? 24.125 -18.994 -13.790 1.00 47.25 256 GLN A CA 1
ATOM 1956 C C . GLN A 1 256 ? 23.977 -19.627 -12.393 1.00 47.25 256 GLN A C 1
ATOM 1958 O O . GLN A 1 256 ? 24.894 -19.484 -11.584 1.00 47.25 256 GLN A O 1
ATOM 1963 N N . GLN A 1 257 ? 22.874 -20.331 -12.110 1.00 43.84 257 GLN A N 1
ATOM 1964 C CA . GLN A 1 257 ? 22.716 -21.143 -10.893 1.00 43.84 257 GLN A CA 1
ATOM 1965 C C . GLN A 1 257 ? 22.747 -22.637 -11.210 1.00 43.84 257 GLN A C 1
ATOM 1967 O O . GLN A 1 257 ? 22.158 -23.027 -12.244 1.00 43.84 257 GLN A O 1
#